Protein AF-A0A2K1Q437-F1 (afdb_monomer_lite)

Organism: NCBI:txid1645665

Sequence (210 aa):
MSDRDALDATLADWRARWPEWQIAELFVAVESRVTAMAWFDLLAQLAHAAWGGSDPTPGLAKLGWWQEELRGWAKGLRRHPLGLALQKQAVDWSAFADTLSVLRERELATADEQVAVATLQPFLSAIRLVERQLFGESALDSDPTQLWRSLRVMGGLPVVAATLQRGGPRARRILDALAVARANAAREGDAITISRWRTLVLAWRAARGR

Secondary structure (DSSP, 8-state):
--HHHHHHHHHHHHHHH-TTHHHHGGGS-HHHHHHHHHHHHHHHHHHHHHH-SS-HHHHHHHHHHHHHHHHHHTTT---STTHHHHTTSS--HHHHHHGGGGGG-GGGGTS-HHHHHHHHHHHHHHHHHHHHHHH---SSPPPHHHHHHHHHHHTT---SS------S-HHHHHHHHHHHHHHHHHHTT--SSPPHHHHHHHHHHHHHT-

Foldseek 3Di:
DDLVVQLVVLLVVLCVLVVLLVQLLVLPDPLQSSVLSLLLSLLLLLLLLLANDPDNPSSVVSLVVQLVQLVCLQVVHHDHSSCVNPSPFPAPSNQLSVLSVLSNPNVLLVDDLVVNLVSSVSNLVSSQVVLCSSANADPFADDSSLSVLLSCLSSVHADPQDDQDFGGGLSSLLSSLLSNVLNVCVVVVHDSDDDNVVSNVSSVCSNVSD

Radius of gyration: 16.17 Å; chains: 1; bounding box: 45×41×36 Å

pLDDT: mean 91.18, std 8.29, range [59.59, 98.56]

Structure (mmCIF, N/CA/C/O backbone):
data_AF-A0A2K1Q437-F1
#
_entry.id   AF-A0A2K1Q437-F1
#
loop_
_atom_site.group_PDB
_atom_site.id
_atom_site.type_symbol
_atom_site.label_atom_id
_atom_site.label_alt_id
_atom_site.label_comp_id
_atom_site.label_asym_id
_atom_site.label_entity_id
_atom_site.label_seq_id
_atom_site.pdbx_PDB_ins_code
_atom_site.Cartn_x
_atom_site.Cartn_y
_atom_site.Cartn_z
_atom_site.occupancy
_atom_site.B_iso_or_equiv
_atom_site.auth_seq_id
_atom_site.auth_comp_id
_atom_site.auth_asym_id
_atom_site.auth_atom_id
_atom_site.pdbx_PDB_model_num
ATOM 1 N N . MET A 1 1 ? -26.857 5.160 -6.212 1.00 67.19 1 MET A N 1
ATOM 2 C CA . MET A 1 1 ? -25.699 4.269 -6.000 1.00 67.19 1 MET A CA 1
ATOM 3 C C . MET A 1 1 ? -25.439 4.239 -4.510 1.00 67.19 1 MET A C 1
ATOM 5 O O . MET A 1 1 ? -25.335 5.313 -3.927 1.00 67.19 1 MET A O 1
ATOM 9 N N . SER A 1 2 ? -25.487 3.067 -3.880 1.00 89.19 2 SER A N 1
ATOM 10 C CA . SER A 1 2 ? -25.264 2.961 -2.437 1.00 89.19 2 SER A CA 1
ATOM 11 C C . SER A 1 2 ? -23.781 3.155 -2.103 1.00 89.19 2 SER A C 1
ATOM 13 O O . SER A 1 2 ? -22.912 2.965 -2.954 1.00 89.19 2 SER A O 1
ATOM 15 N N . ASP A 1 3 ? -23.483 3.509 -0.853 1.00 87.06 3 ASP A N 1
ATOM 16 C CA . ASP A 1 3 ? -22.106 3.591 -0.346 1.00 87.06 3 ASP A CA 1
ATOM 17 C C . ASP A 1 3 ? -21.336 2.277 -0.569 1.00 87.06 3 ASP A C 1
ATOM 19 O O . ASP A 1 3 ? -20.158 2.278 -0.927 1.00 87.06 3 ASP A O 1
ATOM 23 N N . ARG A 1 4 ? -22.031 1.145 -0.417 1.00 89.50 4 ARG A N 1
ATOM 24 C CA . ARG A 1 4 ? -21.476 -0.188 -0.643 1.00 89.50 4 ARG A CA 1
ATOM 25 C C . ARG A 1 4 ? -21.114 -0.419 -2.110 1.00 89.50 4 ARG A C 1
ATOM 27 O O . ARG A 1 4 ? -20.012 -0.884 -2.372 1.00 89.50 4 ARG A O 1
ATOM 34 N N . ASP A 1 5 ? -21.975 -0.008 -3.042 1.00 91.75 5 ASP A N 1
ATOM 35 C CA . ASP A 1 5 ? -21.704 -0.132 -4.483 1.00 91.75 5 ASP A CA 1
ATOM 36 C C . ASP A 1 5 ? -20.453 0.665 -4.884 1.00 91.75 5 ASP A C 1
ATOM 38 O O . ASP A 1 5 ? -19.652 0.211 -5.699 1.00 91.75 5 ASP A O 1
ATOM 42 N N . ALA A 1 6 ? -20.250 1.842 -4.280 1.00 92.50 6 ALA A N 1
ATOM 43 C CA . ALA A 1 6 ? -19.073 2.668 -4.538 1.00 92.50 6 ALA A CA 1
ATOM 44 C C . ALA A 1 6 ? -17.774 2.017 -4.023 1.00 92.50 6 ALA A C 1
ATOM 46 O O . ALA A 1 6 ? -16.734 2.096 -4.687 1.00 92.50 6 ALA A O 1
ATOM 47 N N . LEU A 1 7 ? -17.817 1.356 -2.857 1.00 95.06 7 LEU A N 1
ATOM 48 C CA . LEU A 1 7 ? -16.680 0.573 -2.365 1.00 95.06 7 LEU A CA 1
ATOM 49 C C . LEU A 1 7 ? -16.413 -0.626 -3.276 1.00 95.06 7 LEU A C 1
ATOM 51 O O . LEU A 1 7 ? -15.270 -0.843 -3.667 1.00 95.06 7 LEU A O 1
ATOM 55 N N . ASP A 1 8 ? -17.451 -1.376 -3.639 1.00 94.69 8 ASP A N 1
ATOM 56 C CA . ASP A 1 8 ? -17.315 -2.569 -4.473 1.00 94.69 8 ASP A CA 1
ATOM 57 C C . ASP A 1 8 ? -16.737 -2.233 -5.856 1.00 94.69 8 ASP A C 1
ATOM 59 O O . ASP A 1 8 ? -15.847 -2.945 -6.324 1.00 94.69 8 ASP A O 1
ATOM 63 N N . ALA A 1 9 ? -17.147 -1.112 -6.461 1.00 93.56 9 ALA A N 1
ATOM 64 C CA . ALA A 1 9 ? -16.553 -0.595 -7.695 1.00 93.56 9 ALA A CA 1
ATOM 65 C C . ALA A 1 9 ? -15.060 -0.258 -7.523 1.00 93.56 9 ALA A C 1
ATOM 67 O O . ALA A 1 9 ? -14.227 -0.720 -8.299 1.00 93.56 9 ALA A O 1
ATOM 68 N N . THR A 1 10 ? -14.700 0.459 -6.451 1.00 93.44 10 THR A N 1
ATOM 69 C CA . THR A 1 10 ? -13.292 0.781 -6.139 1.00 93.44 10 THR A CA 1
ATOM 70 C C . THR A 1 10 ? -12.444 -0.490 -5.986 1.00 93.44 10 THR A C 1
ATOM 72 O O . THR A 1 10 ? -11.330 -0.592 -6.498 1.00 93.44 10 THR A O 1
ATOM 75 N N . LEU A 1 11 ? -12.979 -1.505 -5.303 1.00 95.62 11 LEU A N 1
ATOM 76 C CA . LEU A 1 11 ? -12.285 -2.773 -5.093 1.00 95.62 11 LEU A CA 1
ATOM 77 C C . LEU A 1 11 ? -12.253 -3.654 -6.351 1.00 95.62 11 LEU A C 1
ATOM 79 O O . LEU A 1 11 ? -11.353 -4.487 -6.486 1.00 95.62 11 LEU A O 1
ATOM 83 N N . ALA A 1 12 ? -13.196 -3.490 -7.280 1.00 94.88 12 ALA A N 1
ATOM 84 C CA . ALA A 1 12 ? -13.149 -4.141 -8.586 1.00 94.88 12 ALA A CA 1
ATOM 85 C C . ALA A 1 12 ? -11.945 -3.648 -9.405 1.00 94.88 12 ALA A C 1
ATOM 87 O O . ALA A 1 12 ? -11.218 -4.478 -9.953 1.00 94.88 12 ALA A O 1
ATOM 88 N N . ASP A 1 13 ? -11.653 -2.343 -9.385 1.00 92.25 13 ASP A N 1
ATOM 89 C CA . ASP A 1 13 ? -10.473 -1.774 -10.053 1.00 92.25 13 ASP A CA 1
ATOM 90 C C . ASP A 1 13 ? -9.160 -2.324 -9.481 1.00 92.25 13 ASP A C 1
ATOM 92 O O . ASP A 1 13 ? -8.195 -2.555 -10.218 1.00 92.25 13 ASP A O 1
ATOM 96 N N . TRP A 1 14 ? -9.102 -2.557 -8.164 1.00 93.31 14 TRP A N 1
ATOM 97 C CA . TRP A 1 14 ? -7.970 -3.247 -7.539 1.00 93.31 14 TRP A CA 1
ATOM 98 C C . TRP A 1 14 ? -7.830 -4.678 -8.067 1.00 93.31 14 TRP A C 1
ATOM 100 O O . TRP A 1 14 ? -6.752 -5.060 -8.523 1.00 93.31 14 TRP A O 1
ATOM 110 N N . ARG A 1 15 ? -8.916 -5.467 -8.068 1.00 94.12 15 ARG A N 1
ATOM 111 C CA . ARG A 1 15 ? -8.897 -6.856 -8.569 1.00 94.12 15 ARG A CA 1
ATOM 112 C C . ARG A 1 15 ? -8.537 -6.941 -10.051 1.00 94.12 15 ARG A C 1
ATOM 114 O O . ARG A 1 15 ? -7.921 -7.922 -10.451 1.00 94.12 15 ARG A O 1
ATOM 121 N N . ALA A 1 16 ? -8.905 -5.944 -10.852 1.00 93.81 16 ALA A N 1
ATOM 122 C CA . ALA A 1 16 ? -8.539 -5.878 -12.264 1.00 93.81 16 ALA A CA 1
ATOM 123 C C . ALA A 1 16 ? -7.033 -5.625 -12.457 1.00 93.81 16 ALA A C 1
ATOM 125 O O . ALA A 1 16 ? -6.408 -6.257 -13.304 1.00 93.81 16 ALA A O 1
ATOM 126 N N . ARG A 1 17 ? -6.426 -4.752 -11.638 1.00 92.44 17 ARG A N 1
ATOM 127 C CA . ARG A 1 17 ? -4.970 -4.495 -11.646 1.00 92.44 17 ARG A CA 1
ATOM 128 C C . ARG A 1 17 ? -4.154 -5.617 -11.002 1.00 92.44 17 ARG A C 1
ATOM 130 O O . ARG A 1 17 ? -2.996 -5.822 -11.370 1.00 92.44 17 ARG A O 1
ATOM 137 N N . TRP A 1 18 ? -4.738 -6.337 -10.049 1.00 94.12 18 TRP A N 1
ATOM 138 C CA . TRP A 1 18 ? -4.137 -7.449 -9.309 1.00 94.12 18 TRP A CA 1
ATOM 139 C C . TRP A 1 18 ? -5.008 -8.713 -9.392 1.00 94.12 18 TRP A C 1
ATOM 141 O O . TRP A 1 18 ? -5.537 -9.157 -8.370 1.00 94.12 18 TRP A O 1
ATOM 151 N N . PRO A 1 19 ? -5.172 -9.328 -10.583 1.00 94.62 19 PRO A N 1
ATOM 152 C CA . PRO A 1 19 ? -5.997 -10.527 -10.759 1.00 94.62 19 PRO A CA 1
ATOM 153 C C . PRO A 1 19 ? -5.540 -11.705 -9.890 1.00 94.62 19 PRO A C 1
ATOM 155 O O . PRO A 1 19 ? -6.358 -12.509 -9.447 1.00 94.62 19 PRO A O 1
ATOM 158 N N . GLU A 1 20 ? -4.249 -11.785 -9.570 1.00 95.88 20 GLU A N 1
ATOM 159 C CA . GLU A 1 20 ? -3.678 -12.766 -8.649 1.00 95.88 20 GLU A CA 1
ATOM 160 C C . GLU A 1 20 ? -4.294 -12.677 -7.248 1.00 95.88 20 GLU A C 1
ATOM 162 O O . GLU A 1 20 ? -4.398 -13.688 -6.546 1.00 95.88 20 GLU A O 1
ATOM 167 N N . TRP A 1 21 ? -4.740 -11.485 -6.842 1.00 96.00 21 TRP A N 1
ATOM 168 C CA . TRP A 1 21 ? -5.329 -11.264 -5.528 1.00 96.00 21 TRP A CA 1
ATOM 169 C C . TRP A 1 21 ? -6.610 -12.076 -5.314 1.00 96.00 21 TRP A C 1
ATOM 171 O O . TRP A 1 21 ? -6.864 -12.501 -4.194 1.00 96.00 21 TRP A O 1
ATOM 181 N N . GLN A 1 22 ? -7.355 -12.397 -6.380 1.00 94.06 22 GLN A N 1
ATOM 182 C CA . GLN A 1 22 ? -8.559 -13.242 -6.310 1.00 94.06 22 GLN A CA 1
ATOM 183 C C . GLN A 1 22 ? -8.269 -14.652 -5.766 1.00 94.06 22 GLN A C 1
ATOM 185 O O . GLN A 1 22 ? -9.139 -15.309 -5.204 1.00 94.06 22 GLN A O 1
ATOM 190 N N . ILE A 1 23 ? -7.037 -15.141 -5.941 1.00 96.69 23 ILE A N 1
ATOM 191 C CA . ILE A 1 23 ? -6.575 -16.414 -5.369 1.00 96.69 23 ILE A CA 1
ATOM 192 C C . ILE A 1 23 ? -5.866 -16.153 -4.043 1.00 96.69 23 ILE A C 1
ATOM 194 O O . ILE A 1 23 ? -6.047 -16.889 -3.075 1.00 96.69 23 ILE A O 1
ATOM 198 N N . ALA A 1 24 ? -5.040 -15.110 -3.992 1.00 97.00 24 ALA A N 1
ATOM 199 C CA . ALA A 1 24 ? -4.191 -14.832 -2.846 1.00 97.00 24 ALA A CA 1
ATOM 200 C C . ALA A 1 24 ? -4.988 -14.441 -1.588 1.00 97.00 24 ALA A C 1
ATOM 202 O O . ALA A 1 24 ? -4.604 -14.814 -0.477 1.00 97.00 24 ALA A O 1
ATOM 203 N N . GLU A 1 25 ? -6.133 -13.771 -1.750 1.00 96.12 25 GLU A N 1
ATOM 204 C CA . GLU A 1 25 ? -7.012 -13.383 -0.642 1.00 96.12 25 GLU A CA 1
ATOM 205 C C . GLU A 1 25 ? -7.580 -14.582 0.126 1.00 96.12 25 GLU A C 1
ATOM 207 O O . GLU A 1 25 ? -7.915 -14.448 1.303 1.00 96.12 25 GLU A O 1
ATOM 212 N N . LEU A 1 26 ? -7.619 -15.776 -0.483 1.00 96.88 26 LEU A N 1
ATOM 213 C CA . LEU A 1 26 ? -8.035 -17.010 0.190 1.00 96.88 26 LEU A CA 1
ATOM 214 C C . LEU A 1 26 ? -7.154 -17.336 1.403 1.00 96.88 26 LEU A C 1
ATOM 216 O O . LEU A 1 26 ? -7.618 -17.982 2.341 1.00 96.88 26 LEU A O 1
ATOM 220 N N . PHE A 1 27 ? -5.912 -16.848 1.409 1.00 96.56 27 PHE A N 1
ATOM 221 C CA . PHE A 1 27 ? -4.973 -17.010 2.515 1.00 96.56 27 PHE A CA 1
ATOM 222 C C . PHE A 1 27 ? -5.013 -15.856 3.525 1.00 96.56 27 PHE A C 1
ATOM 224 O O . PHE A 1 27 ? -4.325 -15.914 4.542 1.00 96.56 27 PHE A O 1
ATOM 231 N N . VAL A 1 28 ? -5.812 -14.817 3.286 1.00 95.31 28 VAL A N 1
ATOM 232 C CA . VAL A 1 28 ? -6.097 -13.750 4.254 1.00 95.31 28 VAL A CA 1
ATOM 233 C C . VAL A 1 28 ? -7.350 -14.130 5.050 1.00 95.31 28 VAL A C 1
ATOM 235 O O . VAL A 1 28 ? -8.293 -14.705 4.495 1.00 95.31 28 VAL A O 1
ATOM 238 N N . ALA A 1 29 ? -7.350 -13.826 6.354 1.00 94.25 29 ALA A N 1
ATOM 239 C CA . ALA A 1 29 ? -8.509 -14.030 7.224 1.00 94.25 29 ALA A CA 1
ATOM 240 C C . ALA A 1 29 ? -9.736 -13.319 6.636 1.00 94.25 29 ALA A C 1
ATOM 242 O O . ALA A 1 29 ? -9.603 -12.203 6.132 1.00 94.25 29 ALA A O 1
ATOM 243 N N . VAL A 1 30 ? -10.902 -13.972 6.650 1.00 95.25 30 VAL A N 1
ATOM 244 C CA . VAL A 1 30 ? -12.095 -13.532 5.899 1.00 95.25 30 VAL A CA 1
ATOM 245 C C . VAL A 1 30 ? -12.488 -12.106 6.288 1.00 95.25 30 VAL A C 1
ATOM 247 O O . VAL A 1 30 ? -12.682 -11.254 5.423 1.00 95.25 30 VAL A O 1
ATOM 250 N N . GLU A 1 31 ? -12.496 -11.843 7.587 1.00 94.31 31 GLU A N 1
ATOM 251 C CA . GLU A 1 31 ? -12.759 -10.564 8.240 1.00 94.31 31 GLU A CA 1
ATOM 252 C C . GLU A 1 31 ? -11.776 -9.449 7.845 1.00 94.31 31 GLU A C 1
ATOM 254 O O . GLU A 1 31 ? -12.134 -8.275 7.873 1.00 94.31 31 GLU A O 1
ATOM 259 N N . SER A 1 32 ? -10.560 -9.792 7.413 1.00 95.56 32 SER A N 1
ATOM 260 C CA . SER A 1 32 ? -9.533 -8.824 7.014 1.00 95.56 32 SER A CA 1
ATOM 261 C C . SER A 1 32 ? -9.443 -8.606 5.505 1.00 95.56 32 SER A C 1
ATOM 263 O O . SER A 1 32 ? -8.722 -7.705 5.084 1.00 95.56 32 SER A O 1
ATOM 265 N N . ARG A 1 33 ? -10.126 -9.400 4.665 1.00 96.06 33 ARG A N 1
ATOM 266 C CA . ARG A 1 33 ? -9.953 -9.350 3.195 1.00 96.06 33 ARG A CA 1
ATOM 267 C C . ARG A 1 33 ? -10.292 -7.986 2.607 1.00 96.06 33 ARG A C 1
ATOM 269 O O . ARG A 1 33 ? -9.488 -7.426 1.867 1.00 96.06 33 ARG A O 1
ATOM 276 N N . VAL A 1 34 ? -11.451 -7.440 2.977 1.00 96.81 34 VAL A N 1
ATOM 277 C CA . VAL A 1 34 ? -11.914 -6.130 2.491 1.00 96.81 34 VAL A CA 1
ATOM 278 C C . VAL A 1 34 ? -10.973 -5.020 2.961 1.00 96.81 34 VAL A C 1
ATOM 280 O O . VAL A 1 34 ? -10.539 -4.207 2.150 1.00 96.81 34 VAL A O 1
ATOM 283 N N . THR A 1 35 ? -10.588 -5.028 4.241 1.00 97.69 35 THR A N 1
ATOM 284 C CA . THR A 1 35 ? -9.633 -4.065 4.812 1.00 97.69 35 THR A CA 1
ATOM 285 C C . THR A 1 35 ? -8.266 -4.151 4.134 1.00 97.69 35 THR A C 1
ATOM 287 O O . THR A 1 35 ? -7.694 -3.122 3.792 1.00 97.69 35 THR A O 1
ATOM 290 N N . ALA A 1 36 ? -7.759 -5.361 3.878 1.00 97.31 36 ALA A N 1
ATOM 291 C CA . ALA A 1 36 ? -6.488 -5.577 3.193 1.00 97.31 36 ALA A CA 1
ATOM 292 C C . ALA A 1 36 ? -6.512 -5.030 1.766 1.00 97.31 36 ALA A C 1
ATOM 294 O O . ALA A 1 36 ? -5.620 -4.279 1.386 1.00 97.31 36 ALA A O 1
ATOM 295 N N . MET A 1 37 ? -7.554 -5.344 0.996 1.00 97.50 37 MET A N 1
ATOM 296 C CA . MET A 1 37 ? -7.705 -4.799 -0.351 1.00 97.50 37 MET A CA 1
ATOM 297 C C . MET A 1 37 ? -7.806 -3.275 -0.349 1.00 97.50 37 MET A C 1
ATOM 299 O O . MET A 1 37 ? -7.128 -2.624 -1.135 1.00 97.50 37 MET A O 1
ATOM 303 N N . ALA A 1 38 ? -8.628 -2.707 0.535 1.00 98.25 38 ALA A N 1
ATOM 304 C CA . ALA A 1 38 ? -8.798 -1.265 0.624 1.00 98.25 38 ALA A CA 1
ATOM 305 C C . ALA A 1 38 ? -7.485 -0.562 0.997 1.00 98.25 38 ALA A C 1
ATOM 307 O O . ALA A 1 38 ? -7.149 0.476 0.430 1.00 98.25 38 ALA A O 1
ATOM 308 N N . TRP A 1 39 ? -6.725 -1.149 1.922 1.00 98.31 39 TRP A N 1
ATOM 309 C CA . TRP A 1 39 ? -5.415 -0.656 2.325 1.00 98.31 39 TRP A CA 1
ATOM 310 C C . TRP A 1 39 ? -4.402 -0.705 1.178 1.00 98.31 39 TRP A C 1
ATOM 312 O O . TRP A 1 39 ? -3.735 0.289 0.901 1.00 98.31 39 TRP A O 1
ATOM 322 N N . PHE A 1 40 ? -4.303 -1.830 0.469 1.00 97.94 40 PHE A N 1
ATOM 323 C CA . PHE A 1 40 ? -3.378 -1.946 -0.658 1.00 97.94 40 PHE A CA 1
ATOM 324 C C . PHE A 1 40 ? -3.779 -1.069 -1.841 1.00 97.94 40 PHE A C 1
ATOM 326 O O . PHE A 1 40 ? -2.902 -0.512 -2.500 1.00 97.94 40 PHE A O 1
ATOM 333 N N . ASP A 1 41 ? -5.078 -0.864 -2.062 1.00 97.88 41 ASP A N 1
ATOM 334 C CA . ASP A 1 41 ? -5.543 0.094 -3.056 1.00 97.88 41 ASP A CA 1
ATOM 335 C C . ASP A 1 41 ? -5.157 1.531 -2.687 1.00 97.88 41 ASP A C 1
ATOM 337 O O . ASP A 1 41 ? -4.616 2.242 -3.531 1.00 97.88 41 ASP A O 1
ATOM 341 N N . LEU A 1 42 ? -5.324 1.936 -1.421 1.00 98.31 42 LEU A N 1
ATOM 342 C CA . LEU A 1 42 ? -4.836 3.231 -0.936 1.00 98.31 42 LEU A CA 1
ATOM 343 C C . LEU A 1 42 ? -3.334 3.395 -1.222 1.00 98.31 42 LEU A C 1
ATOM 345 O O . LEU A 1 42 ? -2.930 4.391 -1.819 1.00 98.31 42 LEU A O 1
ATOM 349 N N . LEU A 1 43 ? -2.509 2.407 -0.861 1.00 97.75 43 LEU A N 1
ATOM 350 C CA . LEU A 1 43 ? -1.065 2.456 -1.116 1.00 97.75 43 LEU A CA 1
ATOM 351 C C . LEU A 1 43 ? -0.727 2.540 -2.609 1.00 97.75 43 LEU A C 1
ATOM 353 O O . LEU A 1 43 ? 0.157 3.305 -2.992 1.00 97.75 43 LEU A O 1
ATOM 357 N N . ALA A 1 44 ? -1.435 1.794 -3.459 1.00 96.12 44 ALA A N 1
ATOM 358 C CA . ALA A 1 44 ? -1.257 1.857 -4.905 1.00 96.12 44 ALA A CA 1
ATOM 359 C C . ALA A 1 44 ? -1.634 3.233 -5.467 1.00 96.12 44 ALA A C 1
ATOM 361 O O . ALA A 1 44 ? -0.922 3.768 -6.315 1.00 96.12 44 ALA A O 1
ATOM 362 N N . GLN A 1 45 ? -2.720 3.833 -4.975 1.00 96.62 45 GLN A N 1
ATOM 363 C CA . GLN A 1 45 ? -3.135 5.173 -5.379 1.00 96.62 45 GLN A CA 1
ATOM 364 C C . GLN A 1 45 ? -2.137 6.250 -4.941 1.00 96.62 45 GLN A C 1
ATOM 366 O O . GLN A 1 45 ? -1.876 7.168 -5.719 1.00 96.62 45 GLN A O 1
ATOM 371 N N . LEU A 1 46 ? -1.558 6.133 -3.741 1.00 97.00 46 LEU A N 1
ATOM 372 C CA . LEU A 1 46 ? -0.500 7.030 -3.265 1.00 97.00 46 LEU A CA 1
ATOM 373 C C . LEU A 1 46 ? 0.778 6.883 -4.101 1.00 97.00 46 LEU A C 1
ATOM 375 O O . LEU A 1 46 ? 1.315 7.885 -4.565 1.00 97.00 46 LEU A O 1
ATOM 379 N N . ALA A 1 47 ? 1.227 5.651 -4.356 1.00 94.62 47 ALA A N 1
ATOM 380 C CA . ALA A 1 47 ? 2.402 5.380 -5.186 1.00 94.62 47 ALA A CA 1
ATOM 381 C C . ALA A 1 47 ? 2.223 5.894 -6.624 1.00 94.62 47 ALA A C 1
ATOM 383 O O . ALA A 1 47 ? 3.120 6.521 -7.186 1.00 94.62 47 ALA A O 1
ATOM 384 N N . HIS A 1 48 ? 1.042 5.681 -7.210 1.00 93.19 48 HIS A N 1
ATOM 385 C CA . HIS A 1 48 ? 0.721 6.195 -8.537 1.00 93.19 48 HIS A CA 1
ATOM 386 C C . HIS A 1 48 ? 0.663 7.729 -8.567 1.00 93.19 48 HIS A C 1
ATOM 388 O O . HIS A 1 48 ? 1.138 8.334 -9.521 1.00 93.19 48 HIS A O 1
ATOM 394 N N . ALA A 1 49 ? 0.125 8.376 -7.529 1.00 94.81 49 ALA A N 1
ATOM 395 C CA . ALA A 1 49 ? 0.123 9.836 -7.436 1.00 94.81 49 ALA A CA 1
ATOM 396 C C . ALA A 1 49 ? 1.539 10.416 -7.262 1.00 94.81 49 ALA A C 1
ATOM 398 O O . ALA A 1 49 ? 1.834 11.476 -7.806 1.00 94.81 49 ALA A O 1
ATOM 399 N N . ALA A 1 50 ? 2.419 9.719 -6.540 1.00 93.06 50 ALA A N 1
ATOM 400 C CA . ALA A 1 50 ? 3.799 10.145 -6.324 1.00 93.06 50 ALA A CA 1
ATOM 401 C C . ALA A 1 50 ? 4.654 10.036 -7.595 1.00 93.06 50 ALA A C 1
ATOM 403 O O . ALA A 1 50 ? 5.367 10.974 -7.955 1.00 93.06 50 ALA A O 1
ATOM 404 N N . TRP A 1 51 ? 4.571 8.902 -8.294 1.00 89.69 51 TRP A N 1
ATOM 405 C CA . TRP A 1 51 ? 5.564 8.534 -9.310 1.00 89.69 51 TRP A CA 1
ATOM 406 C C . TRP A 1 51 ? 4.984 8.197 -10.686 1.00 89.69 51 TRP A C 1
ATOM 408 O O . TRP A 1 51 ? 5.732 7.880 -11.608 1.00 89.69 51 TRP A O 1
ATOM 418 N N . GLY A 1 52 ? 3.663 8.240 -10.838 1.00 86.81 52 GLY A N 1
ATOM 419 C CA . GLY A 1 52 ? 3.003 8.071 -12.124 1.00 86.81 52 GLY A CA 1
ATOM 420 C C . GLY A 1 52 ? 3.087 9.332 -12.987 1.00 86.81 52 GLY A C 1
ATOM 421 O O . GLY A 1 52 ? 3.182 10.454 -12.484 1.00 86.81 52 GLY A O 1
ATOM 422 N N . GLY A 1 53 ? 2.997 9.127 -14.304 1.00 85.31 53 GLY A N 1
ATOM 423 C CA . GLY A 1 53 ? 2.911 10.197 -15.298 1.00 85.31 53 GLY A CA 1
ATOM 424 C C . GLY A 1 53 ? 4.200 11.007 -15.483 1.00 85.31 53 GLY A C 1
ATOM 425 O O . GLY A 1 53 ? 5.062 11.091 -14.607 1.00 85.31 53 GLY A O 1
ATOM 426 N N . SER A 1 54 ? 4.330 11.636 -16.650 1.00 84.06 54 SER A N 1
ATOM 427 C CA . SER A 1 54 ? 5.446 12.541 -16.950 1.00 84.06 54 SER A CA 1
ATOM 428 C C . SER A 1 54 ? 5.312 13.888 -16.229 1.00 84.06 54 SER A C 1
ATOM 430 O O . SER A 1 54 ? 6.304 14.393 -15.709 1.00 84.06 54 SER A O 1
ATOM 432 N N . ASP A 1 55 ? 4.095 14.436 -16.141 1.00 88.31 55 ASP A N 1
ATOM 433 C CA . ASP A 1 55 ? 3.802 15.696 -15.444 1.00 88.31 55 ASP A CA 1
ATOM 434 C C . ASP A 1 55 ? 3.550 15.479 -13.931 1.00 88.31 55 ASP A C 1
ATOM 436 O O . ASP A 1 55 ? 2.634 14.730 -13.570 1.00 88.31 55 ASP A O 1
ATOM 440 N N . PRO A 1 56 ? 4.316 16.136 -13.032 1.00 87.75 56 PRO A N 1
ATOM 441 C CA . PRO A 1 56 ? 4.070 16.143 -11.587 1.00 87.75 56 PRO A CA 1
ATOM 442 C C . PRO A 1 56 ? 2.703 16.625 -11.134 1.00 87.75 56 PRO A C 1
ATOM 444 O O . PRO A 1 56 ? 2.195 16.169 -10.108 1.00 87.75 56 PRO A O 1
ATOM 447 N N . THR A 1 57 ? 2.154 17.609 -11.831 1.00 92.50 57 THR A N 1
ATOM 448 C CA . THR A 1 57 ? 1.134 18.502 -11.282 1.00 92.50 57 THR A CA 1
ATOM 449 C C . THR A 1 57 ? -0.129 17.759 -10.837 1.00 92.50 57 THR A C 1
ATOM 451 O O . THR A 1 57 ? -0.549 17.942 -9.687 1.00 92.50 57 THR A O 1
ATOM 454 N N . PRO A 1 58 ? -0.710 16.852 -11.652 1.00 93.81 58 PRO A N 1
ATOM 455 C CA . PRO A 1 58 ? -1.898 16.103 -11.246 1.00 93.81 58 PRO A CA 1
ATOM 456 C C . PRO A 1 58 ? -1.630 15.169 -10.060 1.00 93.81 58 PRO A C 1
ATOM 458 O O . PRO A 1 58 ? -2.475 15.019 -9.176 1.00 93.81 58 PRO A O 1
ATOM 461 N N . GLY A 1 59 ? -0.441 14.559 -10.020 1.00 94.12 59 GLY A N 1
ATOM 462 C CA . GLY A 1 59 ? -0.017 13.659 -8.950 1.00 94.12 59 GLY A CA 1
ATOM 463 C C . GLY A 1 59 ? 0.133 14.376 -7.609 1.00 94.12 59 GLY A C 1
ATOM 464 O O . GLY A 1 59 ? -0.436 13.946 -6.605 1.00 94.12 59 GLY A O 1
ATOM 465 N N . LEU A 1 60 ? 0.805 15.530 -7.602 1.00 94.62 60 LEU A N 1
ATOM 466 C CA . LEU A 1 60 ? 0.978 16.362 -6.407 1.00 94.62 60 LEU A CA 1
ATOM 467 C C . LEU A 1 60 ? -0.358 16.894 -5.874 1.00 94.62 60 LEU A C 1
ATOM 469 O O . LEU A 1 60 ? -0.589 16.864 -4.663 1.00 94.62 60 LEU A O 1
ATOM 473 N N . ALA A 1 61 ? -1.259 17.322 -6.764 1.00 96.31 61 ALA A N 1
ATOM 474 C CA . ALA A 1 61 ? -2.613 17.716 -6.381 1.00 96.31 61 ALA A CA 1
ATOM 475 C C . ALA A 1 61 ? -3.376 16.544 -5.738 1.00 96.31 61 ALA A C 1
ATOM 477 O O . ALA A 1 61 ? -3.998 16.708 -4.687 1.00 96.31 61 ALA A O 1
ATOM 478 N N . LYS A 1 62 ? -3.269 15.338 -6.314 1.00 96.75 62 LYS A N 1
ATOM 479 C CA . LYS A 1 62 ? -3.896 14.126 -5.771 1.00 96.75 62 LYS A CA 1
ATOM 480 C C . LYS A 1 62 ? -3.306 13.708 -4.419 1.00 96.75 62 LYS A C 1
ATOM 482 O O . LYS A 1 62 ? -4.064 13.293 -3.545 1.00 96.75 62 LYS A O 1
ATOM 487 N N . LEU A 1 63 ? -1.995 13.849 -4.208 1.00 96.88 63 LEU A N 1
ATOM 488 C CA . LEU A 1 63 ? -1.365 13.626 -2.898 1.00 96.88 63 LEU A CA 1
ATOM 489 C C . LEU A 1 63 ? -1.860 14.632 -1.850 1.00 96.88 63 LEU A C 1
ATOM 491 O O . LEU A 1 63 ? -2.145 14.238 -0.720 1.00 96.88 63 LEU A O 1
ATOM 495 N N . GLY A 1 64 ? -2.005 15.910 -2.218 1.00 97.69 64 GLY A N 1
ATOM 496 C CA . GLY A 1 64 ? -2.606 16.928 -1.351 1.00 97.69 64 GLY A CA 1
ATOM 497 C C . GLY A 1 64 ? -4.042 16.576 -0.958 1.00 97.69 64 GLY A C 1
ATOM 498 O O . GLY A 1 64 ? -4.379 16.576 0.225 1.00 97.69 64 GLY A O 1
ATOM 499 N N . TRP A 1 65 ? -4.855 16.167 -1.934 1.00 98.19 65 TRP A N 1
ATOM 500 C CA . TRP A 1 65 ? -6.222 15.708 -1.690 1.00 98.19 65 TRP A CA 1
ATOM 501 C C . TRP A 1 65 ? -6.278 14.485 -0.759 1.00 98.19 65 TRP A C 1
ATOM 503 O O . TRP A 1 65 ? -7.077 14.460 0.177 1.00 98.19 65 TRP A O 1
ATOM 513 N N . TRP A 1 66 ? -5.401 13.493 -0.956 1.00 98.38 66 TRP A N 1
ATOM 514 C CA . TRP A 1 66 ? -5.306 12.327 -0.068 1.00 98.38 66 TRP A CA 1
ATOM 515 C C . TRP A 1 66 ? -4.906 12.710 1.354 1.00 98.38 66 TRP A C 1
ATOM 517 O O . TRP A 1 66 ? -5.461 12.180 2.313 1.00 98.38 66 TRP A O 1
ATOM 527 N N . GLN A 1 67 ? -3.977 13.652 1.504 1.00 98.25 67 GLN A N 1
ATOM 528 C CA . GLN A 1 67 ? -3.568 14.151 2.810 1.00 98.25 67 GLN A CA 1
ATOM 529 C C . GLN A 1 67 ? -4.742 14.797 3.564 1.00 98.25 67 GLN A C 1
ATOM 531 O O . GLN A 1 67 ? -4.925 14.554 4.757 1.00 98.25 67 GLN A O 1
ATOM 536 N N . GLU A 1 68 ? -5.571 15.586 2.878 1.00 98.38 68 GLU A N 1
ATOM 537 C CA . GLU A 1 68 ? -6.802 16.135 3.454 1.00 98.38 68 GLU A CA 1
ATOM 538 C C . GLU A 1 68 ? -7.827 15.050 3.788 1.00 98.38 68 GLU A C 1
ATOM 540 O O . GLU A 1 68 ? -8.450 15.104 4.847 1.00 98.38 68 GLU A O 1
ATOM 545 N N . GLU A 1 69 ? -8.005 14.067 2.905 1.00 98.56 69 GLU A N 1
ATOM 546 C CA . GLU A 1 69 ? -8.947 12.966 3.101 1.00 98.56 69 GLU A CA 1
ATOM 547 C C . GLU A 1 69 ? -8.595 12.128 4.338 1.00 98.56 69 GLU A C 1
ATOM 549 O O . GLU A 1 69 ? -9.466 11.878 5.170 1.00 98.56 69 GLU A O 1
ATOM 554 N N . LEU A 1 70 ? -7.319 11.776 4.521 1.00 98.56 70 LEU A N 1
ATOM 555 C CA . LEU A 1 70 ? -6.834 11.042 5.694 1.00 98.56 70 LEU A CA 1
ATOM 556 C C . LEU A 1 70 ? -6.999 11.854 6.991 1.00 98.56 70 LEU A C 1
ATOM 558 O O . LEU A 1 70 ? -7.459 11.326 8.005 1.00 98.56 70 LEU A O 1
ATOM 562 N N . ARG A 1 71 ? -6.726 13.166 6.964 1.00 98.38 71 ARG A N 1
ATOM 563 C CA . ARG A 1 71 ? -7.036 14.054 8.104 1.00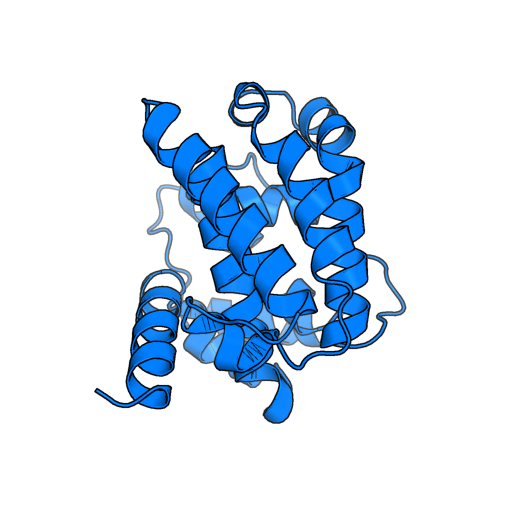 98.38 71 ARG A CA 1
ATOM 564 C C . ARG A 1 71 ? -8.540 14.161 8.364 1.00 98.38 71 ARG A C 1
ATOM 566 O O . ARG A 1 71 ? -8.957 14.317 9.510 1.00 98.38 71 ARG A O 1
ATOM 573 N N . GLY A 1 72 ? -9.356 14.081 7.316 1.00 98.19 72 GLY A N 1
ATOM 574 C CA . GLY A 1 72 ? -10.809 13.982 7.409 1.00 98.19 72 GLY A CA 1
ATOM 575 C C . GLY A 1 72 ? -11.249 12.700 8.113 1.00 98.19 72 GLY A C 1
ATOM 576 O O . GLY A 1 72 ? -12.105 12.763 8.997 1.00 98.19 72 GLY A O 1
ATOM 577 N N . TRP A 1 73 ? -10.616 11.564 7.803 1.00 98.31 73 TRP A N 1
ATOM 578 C CA . TRP A 1 73 ? -10.917 10.277 8.435 1.00 98.31 73 TRP A CA 1
ATOM 579 C C . TRP A 1 73 ? -10.703 10.308 9.946 1.00 98.31 73 TRP A C 1
ATOM 581 O O . TRP A 1 73 ? -11.575 9.846 10.680 1.00 98.31 73 TRP A O 1
ATOM 591 N N . ALA A 1 74 ? -9.628 10.949 10.418 1.00 96.56 74 ALA A N 1
ATOM 592 C CA . ALA A 1 74 ? -9.379 11.162 11.849 1.00 96.56 74 ALA A CA 1
ATOM 593 C C . ALA A 1 74 ? -10.499 11.956 12.559 1.00 96.56 74 ALA A C 1
ATOM 595 O O . ALA A 1 74 ? -10.651 11.868 13.774 1.00 96.56 74 ALA A O 1
ATOM 596 N N . LYS A 1 75 ? -11.301 12.721 11.807 1.00 96.62 75 LYS A N 1
ATOM 597 C CA . LYS A 1 75 ? -12.436 13.521 12.299 1.00 96.62 75 LYS A CA 1
ATOM 598 C C . LYS A 1 75 ? -13.796 12.871 12.018 1.00 96.62 75 LYS A C 1
ATOM 600 O O . LYS A 1 75 ? -14.825 13.521 12.176 1.00 96.62 75 LYS A O 1
ATOM 605 N N . GLY A 1 76 ? -13.821 11.624 11.545 1.00 95.38 76 GLY A N 1
ATOM 606 C CA . GLY A 1 76 ? -15.057 10.934 11.169 1.00 95.38 76 GLY A CA 1
ATOM 607 C C . GLY A 1 76 ? -15.670 11.399 9.841 1.00 95.38 76 GLY A C 1
ATOM 608 O O . GLY A 1 76 ? -16.742 10.923 9.466 1.00 95.38 76 GLY A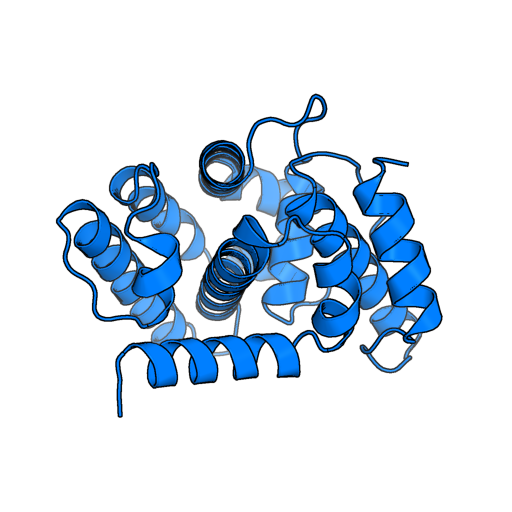 O 1
ATOM 609 N N . LEU A 1 77 ? -14.987 12.257 9.078 1.00 96.19 77 LEU A N 1
ATOM 610 C CA . LEU A 1 77 ? -15.387 12.631 7.721 1.00 96.19 77 LEU A CA 1
ATOM 611 C C . LEU A 1 77 ? -14.847 11.611 6.718 1.00 96.19 77 LEU A C 1
ATOM 613 O O . LEU A 1 77 ? -13.766 11.062 6.911 1.00 96.19 77 LEU A O 1
ATOM 617 N N . ARG A 1 78 ? -15.591 11.348 5.644 1.00 94.88 78 ARG A N 1
ATOM 618 C CA . ARG A 1 78 ? -15.172 10.458 4.557 1.00 94.88 78 ARG A CA 1
ATOM 619 C C . ARG A 1 78 ? -15.804 10.914 3.252 1.00 94.88 78 ARG A C 1
ATOM 621 O O . ARG A 1 78 ? -17.025 10.987 3.163 1.00 94.88 78 ARG A O 1
ATOM 628 N N . ARG A 1 79 ? -14.980 11.151 2.236 1.00 96.06 79 ARG A N 1
ATOM 629 C CA . ARG A 1 79 ? -15.410 11.424 0.857 1.00 96.06 79 ARG A CA 1
ATOM 630 C C . ARG A 1 79 ? -15.040 10.275 -0.075 1.00 96.06 79 ARG A C 1
ATOM 632 O O . ARG A 1 79 ? -15.783 9.985 -1.005 1.00 96.06 79 ARG A O 1
ATOM 639 N N . HIS A 1 80 ? -13.930 9.583 0.189 1.00 97.19 80 HIS A N 1
ATOM 640 C CA . HIS A 1 80 ? -13.503 8.442 -0.615 1.00 97.19 80 HIS A CA 1
ATOM 641 C C . HIS A 1 80 ? -14.232 7.141 -0.216 1.00 97.19 80 HIS A C 1
ATOM 643 O O . HIS A 1 80 ? -14.385 6.862 0.982 1.00 97.19 80 HIS A O 1
ATOM 649 N N . PRO A 1 81 ? -14.617 6.273 -1.172 1.00 97.44 81 PRO A N 1
ATOM 650 C CA . PRO A 1 81 ? -15.204 4.959 -0.885 1.00 97.44 81 PRO A CA 1
ATOM 651 C C . PRO A 1 81 ? -14.363 4.077 0.047 1.00 97.44 81 PRO A C 1
ATOM 653 O O . PRO A 1 81 ? -14.915 3.454 0.950 1.00 97.44 81 PRO A O 1
ATOM 656 N N . LEU A 1 82 ? -13.029 4.095 -0.089 1.00 98.00 82 LEU A N 1
ATOM 657 C CA . LEU A 1 82 ? -12.116 3.307 0.766 1.00 98.00 82 LEU A CA 1
ATOM 658 C C . LEU A 1 82 ? -12.297 3.551 2.269 1.00 98.00 82 LEU A C 1
ATOM 660 O O . LEU A 1 82 ? -12.073 2.638 3.065 1.00 98.00 82 LEU A O 1
ATOM 664 N N . GLY A 1 83 ? -12.748 4.740 2.680 1.00 97.50 83 GLY A N 1
ATOM 665 C CA . GLY A 1 83 ? -12.987 4.999 4.096 1.00 97.50 83 GLY A CA 1
ATOM 666 C C . GLY A 1 83 ? -14.093 4.114 4.697 1.00 97.50 83 GLY A C 1
ATOM 667 O O . GLY A 1 83 ? -14.120 3.958 5.909 1.00 97.50 83 GLY A O 1
ATOM 668 N N . LEU A 1 84 ? -14.965 3.481 3.896 1.00 97.19 84 LEU A N 1
ATOM 669 C CA . LEU A 1 84 ? -15.951 2.513 4.407 1.00 97.19 84 LEU A CA 1
ATOM 670 C C . LEU A 1 84 ? -15.280 1.307 5.062 1.00 97.19 84 LEU A C 1
ATOM 672 O O . LEU A 1 84 ? -15.808 0.770 6.032 1.00 97.19 84 LEU A O 1
ATOM 676 N N . ALA A 1 85 ? -14.120 0.904 4.542 1.00 97.31 85 ALA A N 1
ATOM 677 C CA . ALA A 1 85 ? -13.326 -0.190 5.083 1.00 97.31 85 ALA A CA 1
ATOM 678 C C . ALA A 1 85 ? -12.264 0.296 6.085 1.00 97.31 85 ALA A C 1
ATOM 680 O O . ALA A 1 85 ? -11.963 -0.409 7.049 1.00 97.31 85 ALA A O 1
ATOM 681 N N . LEU A 1 86 ? -11.695 1.489 5.862 1.00 98.31 86 LEU A N 1
ATOM 682 C CA . LEU A 1 86 ? -10.501 1.952 6.576 1.00 98.31 86 LEU A CA 1
ATOM 683 C C . LEU A 1 86 ? -10.780 2.961 7.695 1.00 98.31 86 LEU A C 1
ATOM 685 O O . LEU A 1 86 ? -10.192 2.844 8.760 1.00 98.31 86 LEU A O 1
ATOM 689 N N . GLN A 1 87 ? -11.686 3.923 7.515 1.00 97.94 87 GLN A N 1
ATOM 690 C CA . GLN A 1 87 ? -11.811 5.078 8.418 1.00 97.94 87 GLN A CA 1
ATOM 691 C C . GLN A 1 87 ? -12.003 4.674 9.889 1.00 97.94 87 GLN A C 1
ATOM 693 O O . GLN A 1 87 ? -11.380 5.248 10.775 1.00 97.94 87 GLN A O 1
ATOM 698 N N . LYS A 1 88 ? -12.852 3.670 10.141 1.00 96.81 88 LYS A N 1
ATOM 699 C CA . LYS A 1 88 ? -13.207 3.211 11.494 1.00 96.81 88 LYS A CA 1
ATOM 700 C C . LYS A 1 88 ? -12.163 2.300 12.145 1.00 96.81 88 LYS A C 1
ATOM 702 O O . LYS A 1 88 ? -12.366 1.874 13.278 1.00 96.81 88 LYS A O 1
ATOM 707 N N . GLN A 1 89 ? -11.088 1.959 11.438 1.00 97.06 89 GLN A N 1
ATOM 708 C CA . GLN A 1 89 ? -10.004 1.167 12.008 1.00 97.06 89 GLN A CA 1
ATOM 709 C C . GLN A 1 89 ? -9.239 2.000 13.044 1.00 97.06 89 GLN A C 1
ATOM 711 O O . GLN A 1 89 ? -9.163 3.222 12.926 1.00 97.06 89 GLN A O 1
ATOM 716 N N . ALA A 1 90 ? -8.659 1.338 14.047 1.00 94.75 90 ALA A N 1
ATOM 717 C CA . ALA A 1 90 ? -7.901 1.973 15.128 1.00 94.75 90 ALA A CA 1
ATOM 718 C C . ALA A 1 90 ? -6.503 2.425 14.658 1.00 94.75 90 ALA A C 1
ATOM 720 O O . ALA A 1 90 ? -5.475 1.926 15.114 1.00 94.75 90 ALA A O 1
ATOM 721 N N . VAL A 1 91 ? -6.487 3.351 13.703 1.00 96.69 91 VAL A N 1
ATOM 722 C CA . VAL A 1 91 ? -5.300 3.901 13.053 1.00 96.69 91 VAL A CA 1
ATOM 723 C C . VAL A 1 91 ? -5.255 5.403 13.293 1.00 96.69 91 VAL A C 1
ATOM 725 O O . VAL A 1 91 ? -6.269 6.093 13.174 1.00 96.69 91 VAL A O 1
ATOM 728 N N . ASP A 1 92 ? -4.067 5.927 13.586 1.00 97.00 92 ASP A N 1
ATOM 729 C CA . ASP A 1 92 ? -3.853 7.373 13.622 1.00 97.00 92 ASP A CA 1
ATOM 730 C C . ASP A 1 92 ? -3.722 7.916 12.191 1.00 97.00 92 ASP A C 1
ATOM 732 O O . ASP A 1 92 ? -2.632 8.054 11.629 1.00 97.00 92 ASP A O 1
ATOM 736 N N . TRP A 1 93 ? -4.873 8.188 11.573 1.00 98.25 93 TRP A N 1
ATOM 737 C CA . TRP A 1 93 ? -4.934 8.687 10.200 1.00 98.25 93 TRP A CA 1
ATOM 738 C C . TRP A 1 93 ? -4.295 10.067 10.035 1.00 98.25 93 TRP A C 1
ATOM 740 O O . TRP A 1 93 ? -3.805 10.367 8.947 1.00 98.25 93 TRP A O 1
ATOM 750 N N . SER A 1 94 ? -4.257 10.890 11.090 1.00 97.88 94 SER A N 1
ATOM 751 C CA . SER A 1 94 ? -3.592 12.195 11.035 1.00 97.88 94 SER A CA 1
ATOM 752 C C . SER A 1 94 ? -2.079 12.021 10.975 1.00 97.88 94 SER A C 1
ATOM 754 O O . SER A 1 94 ? -1.444 12.580 10.083 1.00 97.88 94 SER A O 1
ATOM 756 N N . ALA A 1 95 ? -1.515 11.183 11.851 1.00 97.62 95 ALA A N 1
ATOM 757 C CA . ALA A 1 95 ? -0.089 10.875 11.824 1.00 97.62 95 ALA A CA 1
ATOM 758 C C . ALA A 1 95 ? 0.325 10.228 10.494 1.00 97.62 95 ALA A C 1
ATOM 760 O O . ALA A 1 95 ? 1.354 10.591 9.924 1.00 97.62 95 ALA A O 1
ATOM 761 N N . PHE A 1 96 ? -0.494 9.321 9.944 1.00 98.38 96 PHE A N 1
ATOM 762 C CA . PHE A 1 96 ? -0.229 8.761 8.618 1.00 98.38 96 PHE A CA 1
ATOM 763 C C . PHE A 1 96 ? -0.246 9.849 7.533 1.00 98.38 96 PHE A C 1
ATOM 765 O O . PHE A 1 96 ? 0.689 9.917 6.735 1.00 98.38 96 PHE A O 1
ATOM 772 N N . ALA A 1 97 ? -1.238 10.751 7.542 1.00 98.25 97 ALA A N 1
ATOM 773 C CA . ALA A 1 97 ? -1.347 11.864 6.593 1.00 98.25 97 ALA A CA 1
ATOM 774 C C . ALA A 1 97 ? -0.113 12.785 6.589 1.00 98.25 97 ALA A C 1
ATOM 776 O O . ALA A 1 97 ? 0.297 13.278 5.536 1.00 98.25 97 ALA A O 1
ATOM 777 N N . ASP A 1 98 ? 0.499 13.024 7.747 1.00 97.75 98 ASP A N 1
ATOM 778 C CA . ASP A 1 98 ? 1.671 13.898 7.861 1.00 97.75 98 ASP A CA 1
ATOM 779 C C . ASP A 1 98 ? 2.905 13.320 7.150 1.00 97.75 98 ASP A C 1
ATOM 781 O O . ASP A 1 98 ? 3.731 14.071 6.621 1.00 97.75 98 ASP A O 1
ATOM 785 N N . THR A 1 99 ? 2.977 11.991 7.018 1.00 97.12 99 THR A N 1
ATOM 786 C CA . THR A 1 99 ? 4.068 11.312 6.303 1.00 97.12 99 THR A CA 1
ATOM 787 C C . THR A 1 99 ? 3.945 11.344 4.781 1.00 97.12 99 THR A C 1
ATOM 789 O O . THR A 1 99 ? 4.904 11.009 4.097 1.00 97.12 99 THR A O 1
ATOM 792 N N . LEU A 1 100 ? 2.823 11.794 4.206 1.00 96.31 100 LEU A N 1
ATOM 793 C CA . LEU A 1 100 ? 2.670 11.879 2.741 1.00 96.31 100 LEU A CA 1
ATOM 794 C C . LEU A 1 100 ? 3.540 12.982 2.115 1.00 96.31 100 LEU A C 1
ATOM 796 O O . LEU A 1 100 ? 3.693 13.023 0.896 1.00 96.31 100 LEU A O 1
ATOM 800 N N . SER A 1 101 ? 4.102 13.887 2.919 1.00 93.56 101 SER A N 1
ATOM 801 C CA . SER A 1 101 ? 4.962 14.976 2.446 1.00 93.56 101 SER A CA 1
ATOM 802 C C . SER A 1 101 ? 6.194 14.468 1.691 1.00 93.56 101 SER A C 1
ATOM 804 O O . SER A 1 101 ? 6.487 14.998 0.621 1.00 93.56 101 SER A O 1
ATOM 806 N N . VAL A 1 102 ? 6.836 13.393 2.168 1.00 92.69 102 VAL A N 1
ATOM 807 C CA . VAL A 1 102 ? 8.031 12.812 1.521 1.00 92.69 102 VAL A CA 1
ATOM 808 C C . VAL A 1 102 ? 7.730 12.184 0.156 1.00 92.69 102 VAL A C 1
ATOM 810 O O . VAL A 1 102 ? 8.620 12.045 -0.672 1.00 92.69 102 VAL A O 1
ATOM 813 N N . LEU A 1 103 ? 6.465 11.849 -0.138 1.00 92.31 103 LEU A N 1
ATOM 814 C CA . LEU A 1 103 ? 6.064 11.326 -1.453 1.00 92.31 103 LEU A CA 1
ATOM 815 C C . LEU A 1 103 ? 6.050 12.395 -2.553 1.00 92.31 103 LEU A C 1
ATOM 817 O O . LEU A 1 103 ? 5.881 12.063 -3.724 1.00 92.31 103 LEU A O 1
ATOM 821 N N . ARG A 1 104 ? 6.198 13.674 -2.194 1.00 88.50 104 ARG A N 1
ATOM 822 C CA . ARG A 1 104 ? 6.283 14.773 -3.164 1.00 88.50 104 ARG A CA 1
ATOM 823 C C . ARG A 1 104 ? 7.658 14.861 -3.830 1.00 88.50 104 ARG A C 1
ATOM 825 O O . ARG A 1 104 ? 7.772 15.508 -4.867 1.00 88.50 104 ARG A O 1
ATOM 832 N N . GLU A 1 105 ? 8.668 14.204 -3.262 1.00 84.44 105 GLU A N 1
ATOM 833 C CA . GLU A 1 105 ? 10.024 14.122 -3.807 1.00 84.44 105 GLU A CA 1
ATOM 834 C C . GLU A 1 105 ? 10.051 13.140 -4.990 1.00 84.44 105 GLU A C 1
ATOM 836 O O . GLU A 1 105 ? 10.189 11.924 -4.840 1.00 84.44 105 GLU A O 1
ATOM 841 N N . ARG A 1 106 ? 9.846 13.658 -6.203 1.00 73.81 106 ARG A N 1
ATOM 842 C CA . ARG A 1 106 ? 9.708 12.834 -7.418 1.00 73.81 106 ARG A CA 1
ATOM 843 C C . ARG A 1 106 ? 11.014 12.221 -7.880 1.00 73.81 106 ARG A C 1
ATOM 845 O O . ARG A 1 106 ? 10.990 11.189 -8.548 1.00 73.81 106 ARG A O 1
ATOM 852 N N . GLU A 1 107 ? 12.135 12.815 -7.498 1.00 74.44 107 GLU A N 1
ATOM 853 C CA . GLU A 1 107 ? 13.480 12.316 -7.765 1.00 74.44 107 GLU A CA 1
ATOM 854 C C . GLU A 1 107 ? 13.656 10.885 -7.231 1.00 74.44 107 GLU A C 1
ATOM 856 O O . GLU A 1 107 ? 14.421 10.101 -7.794 1.00 74.44 107 GLU A O 1
ATOM 861 N N . LEU A 1 108 ? 12.862 10.492 -6.227 1.00 71.69 108 LEU A N 1
ATOM 862 C CA . LEU A 1 108 ? 12.803 9.132 -5.689 1.00 71.69 108 LEU A CA 1
ATOM 863 C C . LEU A 1 108 ? 12.352 8.075 -6.705 1.00 71.69 108 LEU A C 1
ATOM 865 O O . LEU A 1 108 ? 12.673 6.900 -6.538 1.00 71.69 108 LEU A O 1
ATOM 869 N N . ALA A 1 109 ? 11.634 8.461 -7.765 1.00 67.69 109 ALA A N 1
ATOM 870 C CA . ALA A 1 109 ? 11.244 7.536 -8.830 1.00 67.69 109 ALA A CA 1
ATOM 871 C C . ALA A 1 109 ? 12.456 7.020 -9.628 1.00 67.69 109 ALA A C 1
ATOM 873 O O . ALA A 1 109 ? 12.418 5.908 -10.163 1.00 67.69 109 ALA A O 1
ATOM 874 N N . THR A 1 110 ? 13.514 7.830 -9.703 1.00 74.88 110 THR A N 1
ATOM 875 C CA . THR A 1 110 ? 14.749 7.566 -10.457 1.00 74.88 110 THR A CA 1
ATOM 876 C C . THR A 1 110 ? 15.978 7.391 -9.567 1.00 74.88 110 THR A C 1
ATOM 878 O O . THR A 1 110 ? 17.057 7.108 -10.080 1.00 74.88 110 THR A O 1
ATOM 881 N N . ALA A 1 111 ? 15.836 7.577 -8.255 1.00 79.06 111 ALA A N 1
ATOM 882 C CA . ALA A 1 111 ? 16.919 7.435 -7.295 1.00 79.06 111 ALA A CA 1
ATOM 883 C C . ALA A 1 111 ? 17.388 5.978 -7.159 1.00 79.06 111 ALA A C 1
ATOM 885 O O . ALA A 1 111 ? 16.650 5.027 -7.440 1.00 79.06 111 ALA A O 1
ATOM 886 N N . ASP A 1 112 ? 18.620 5.822 -6.671 1.00 87.88 112 ASP A N 1
ATOM 887 C CA . ASP A 1 112 ? 19.110 4.539 -6.175 1.00 87.88 112 ASP A CA 1
ATOM 888 C C . ASP A 1 112 ? 18.202 4.013 -5.051 1.00 87.88 112 ASP A C 1
ATOM 890 O O . ASP A 1 112 ? 17.640 4.787 -4.273 1.00 87.88 112 ASP A O 1
ATOM 894 N N . GLU A 1 113 ? 18.063 2.691 -4.959 1.00 90.00 113 GLU A N 1
ATOM 895 C CA . GLU A 1 113 ? 17.187 2.039 -3.985 1.00 90.00 113 GLU A CA 1
ATOM 896 C C . GLU A 1 113 ? 17.527 2.423 -2.540 1.00 90.00 113 GLU A C 1
ATOM 898 O O . GLU A 1 113 ? 16.620 2.711 -1.760 1.00 90.00 113 GLU A O 1
ATOM 903 N N . GLN A 1 114 ? 18.810 2.477 -2.176 1.00 90.69 114 GLN A N 1
ATOM 904 C CA . GLN A 1 114 ? 19.212 2.799 -0.805 1.00 90.69 114 GLN A CA 1
ATOM 905 C C . GLN A 1 114 ? 18.860 4.243 -0.453 1.00 90.69 114 GLN A C 1
ATOM 907 O O . GLN A 1 114 ? 18.337 4.508 0.630 1.00 90.69 114 GLN A O 1
ATOM 912 N N . VAL A 1 115 ? 19.096 5.165 -1.390 1.00 91.31 115 VAL A N 1
ATOM 913 C CA . VAL A 1 115 ? 18.739 6.580 -1.237 1.00 91.31 115 VAL A CA 1
ATOM 914 C C . VAL A 1 115 ? 17.225 6.725 -1.119 1.00 91.31 115 VAL A C 1
ATOM 916 O O . VAL A 1 115 ? 16.740 7.377 -0.197 1.00 91.31 115 VAL A O 1
ATOM 919 N N . ALA A 1 116 ? 16.468 6.064 -1.997 1.00 92.12 116 ALA A N 1
ATOM 920 C CA . ALA A 1 116 ? 15.016 6.145 -1.995 1.00 92.12 116 ALA A CA 1
ATOM 921 C C . ALA A 1 116 ? 14.404 5.608 -0.693 1.00 92.12 116 ALA A C 1
ATOM 923 O O . ALA A 1 116 ? 13.516 6.240 -0.119 1.00 92.12 116 ALA A O 1
ATOM 924 N N . VAL A 1 117 ? 14.895 4.466 -0.203 1.00 93.12 117 VAL A N 1
ATOM 925 C CA . VAL A 1 117 ? 14.456 3.875 1.068 1.00 93.12 117 VAL A CA 1
ATOM 926 C C . VAL A 1 117 ? 14.802 4.786 2.244 1.00 93.12 117 VAL A C 1
ATOM 928 O O . VAL A 1 117 ? 13.944 5.007 3.097 1.00 93.12 117 VAL A O 1
ATOM 931 N N . ALA A 1 118 ? 16.012 5.355 2.279 1.00 93.38 118 ALA A N 1
ATOM 932 C CA . ALA A 1 118 ? 16.431 6.262 3.345 1.00 93.38 118 ALA A CA 1
ATOM 933 C C . ALA A 1 118 ? 15.552 7.521 3.409 1.00 93.38 118 ALA A C 1
ATOM 935 O O . ALA A 1 118 ? 15.075 7.878 4.487 1.00 93.38 118 ALA A O 1
ATOM 936 N N . THR A 1 119 ? 15.272 8.151 2.266 1.00 93.31 119 THR A N 1
ATOM 937 C CA . THR A 1 119 ? 14.393 9.326 2.199 1.00 93.31 119 THR A CA 1
ATOM 938 C C . THR A 1 119 ? 12.953 8.991 2.591 1.00 93.31 119 THR A C 1
ATOM 940 O O . THR A 1 119 ? 12.314 9.728 3.341 1.00 93.31 119 THR A O 1
ATOM 943 N N . LEU A 1 120 ? 12.430 7.849 2.135 1.00 94.19 120 LEU A N 1
ATOM 944 C CA . LEU A 1 120 ? 11.050 7.435 2.411 1.00 94.19 120 LEU A CA 1
ATOM 945 C C . LEU A 1 120 ? 10.858 6.808 3.792 1.00 94.19 120 LEU A C 1
ATOM 947 O O . LEU A 1 120 ? 9.724 6.484 4.154 1.00 94.19 120 LEU A O 1
ATOM 951 N N . GLN A 1 121 ? 11.920 6.648 4.581 1.00 94.50 121 GLN A N 1
ATOM 952 C CA . GLN A 1 121 ? 11.890 5.940 5.857 1.00 94.50 121 GLN A CA 1
ATOM 953 C C . GLN A 1 121 ? 10.741 6.367 6.797 1.00 94.50 121 GLN A C 1
ATOM 955 O O . GLN A 1 121 ? 10.120 5.466 7.376 1.00 94.50 121 GLN A O 1
ATOM 960 N N . PRO A 1 122 ? 10.378 7.663 6.943 1.00 95.06 122 PRO A N 1
ATOM 961 C CA . PRO A 1 122 ? 9.227 8.061 7.759 1.00 95.06 122 PRO A CA 1
ATOM 962 C C . PRO A 1 122 ? 7.903 7.469 7.256 1.00 95.06 122 PRO A C 1
ATOM 964 O O . PRO A 1 122 ? 7.128 6.919 8.039 1.00 95.06 122 PRO A O 1
ATOM 967 N N . PHE A 1 123 ? 7.668 7.508 5.942 1.00 96.75 123 PHE A N 1
ATOM 968 C CA . PHE A 1 123 ? 6.467 6.959 5.312 1.00 96.75 123 PHE A CA 1
ATOM 969 C C . PHE A 1 123 ? 6.436 5.426 5.372 1.00 96.75 123 PHE A C 1
ATOM 971 O O . PHE A 1 123 ? 5.424 4.841 5.759 1.00 96.75 123 PHE A O 1
ATOM 978 N N . LEU A 1 124 ? 7.556 4.757 5.071 1.00 95.75 124 LEU A N 1
ATOM 979 C CA . LEU A 1 124 ? 7.657 3.292 5.142 1.00 95.75 124 LEU A CA 1
ATOM 980 C C . LEU A 1 124 ? 7.427 2.785 6.577 1.00 95.75 124 LEU A C 1
ATOM 982 O O . LEU A 1 124 ? 6.747 1.778 6.788 1.00 95.75 124 LEU A O 1
ATOM 986 N N . SER A 1 125 ? 7.940 3.509 7.575 1.00 95.19 125 SER A N 1
ATOM 987 C CA . SER A 1 125 ? 7.709 3.209 8.993 1.00 95.19 125 SER A CA 1
ATOM 988 C C . SER A 1 125 ? 6.243 3.402 9.385 1.00 95.19 125 SER A C 1
ATOM 990 O O . SER A 1 125 ? 5.687 2.574 10.110 1.00 95.19 125 SER A O 1
ATOM 992 N N . ALA A 1 126 ? 5.590 4.445 8.868 1.00 97.06 126 ALA A N 1
ATOM 993 C CA . ALA A 1 126 ? 4.173 4.682 9.111 1.00 97.06 126 ALA A CA 1
ATOM 994 C C . ALA A 1 126 ? 3.289 3.596 8.478 1.00 97.06 126 ALA A C 1
ATOM 996 O O . ALA A 1 126 ? 2.389 3.102 9.149 1.00 97.06 126 ALA A O 1
ATOM 997 N N . ILE A 1 127 ? 3.595 3.124 7.261 1.00 97.06 127 ILE A N 1
ATOM 998 C CA . ILE A 1 127 ? 2.910 1.960 6.666 1.00 97.06 127 ILE A CA 1
ATOM 999 C C . ILE A 1 127 ? 3.014 0.752 7.595 1.00 97.06 127 ILE A C 1
ATOM 1001 O O . ILE A 1 127 ? 2.004 0.119 7.884 1.00 97.06 127 ILE A O 1
ATOM 1005 N N . ARG A 1 128 ? 4.210 0.440 8.107 1.00 94.81 128 ARG A N 1
ATOM 1006 C CA . ARG A 1 128 ? 4.399 -0.688 9.033 1.00 94.81 128 ARG A CA 1
ATOM 1007 C C . ARG A 1 128 ? 3.593 -0.526 10.321 1.00 94.81 128 ARG A C 1
ATOM 1009 O O . ARG A 1 128 ? 3.046 -1.506 10.822 1.00 94.81 128 ARG A O 1
ATOM 1016 N N . LEU A 1 129 ? 3.509 0.687 10.868 1.00 94.69 129 LEU A N 1
ATOM 1017 C CA . LEU A 1 129 ? 2.684 0.969 12.044 1.00 94.69 129 LEU A CA 1
ATOM 1018 C C . LEU A 1 129 ? 1.196 0.741 11.753 1.00 94.69 129 LEU A C 1
ATOM 1020 O O . LEU A 1 129 ? 0.549 0.013 12.504 1.00 94.69 129 LEU A O 1
ATOM 1024 N N . VAL A 1 130 ? 0.688 1.291 10.647 1.00 97.00 130 VAL A N 1
ATOM 1025 C CA . VAL A 1 130 ? -0.703 1.094 10.216 1.00 97.00 130 VAL A CA 1
ATOM 1026 C C . VAL A 1 130 ? -0.987 -0.389 9.988 1.00 97.00 130 VAL A C 1
ATOM 1028 O O . VAL A 1 130 ? -1.993 -0.908 10.451 1.00 97.00 130 VAL A O 1
ATOM 1031 N N . GLU A 1 131 ? -0.081 -1.124 9.348 1.00 95.75 131 GLU A N 1
ATOM 1032 C CA . GLU A 1 131 ? -0.265 -2.557 9.107 1.00 95.75 131 GLU A CA 1
ATOM 1033 C C . GLU A 1 131 ? -0.294 -3.391 10.383 1.00 95.75 131 GLU A C 1
ATOM 1035 O O . GLU A 1 131 ? -1.079 -4.336 10.458 1.00 95.75 131 GLU A O 1
ATOM 1040 N N . ARG A 1 132 ? 0.500 -3.031 11.399 1.00 93.06 132 ARG A N 1
ATOM 1041 C CA . ARG A 1 132 ? 0.393 -3.649 12.728 1.00 93.06 132 ARG A CA 1
ATOM 1042 C C . ARG A 1 132 ? -0.965 -3.371 13.370 1.00 93.06 132 ARG A C 1
ATOM 1044 O O . ARG A 1 132 ? -1.543 -4.276 13.960 1.00 93.06 132 ARG A O 1
ATOM 1051 N N . GLN A 1 133 ? -1.493 -2.155 13.227 1.00 94.38 133 GLN A N 1
ATOM 1052 C CA . GLN A 1 133 ? -2.816 -1.785 13.746 1.00 94.38 133 GLN A CA 1
ATOM 1053 C C . GLN A 1 133 ? -3.958 -2.496 12.999 1.00 94.38 133 GLN A C 1
ATOM 1055 O O . GLN A 1 133 ? -4.923 -2.925 13.623 1.00 94.38 133 GLN A O 1
ATOM 1060 N N . LEU A 1 134 ? -3.843 -2.657 11.676 1.00 94.94 134 LEU A N 1
ATOM 1061 C CA . LEU A 1 134 ? -4.874 -3.275 10.835 1.00 94.94 134 LEU A CA 1
ATOM 1062 C C . LEU A 1 134 ? -4.883 -4.807 10.895 1.00 94.94 134 LEU A C 1
ATOM 1064 O O . LEU A 1 134 ? -5.946 -5.419 10.802 1.00 94.94 134 LEU A O 1
ATOM 1068 N N . PHE A 1 135 ? -3.709 -5.437 10.981 1.00 92.81 135 PHE A N 1
ATOM 1069 C CA . PHE A 1 135 ? -3.559 -6.884 10.778 1.00 92.81 135 PHE A CA 1
ATOM 1070 C C . PHE A 1 135 ? -2.886 -7.608 11.950 1.00 92.81 135 PHE A C 1
ATOM 1072 O O . PHE A 1 135 ? -2.676 -8.821 11.871 1.00 92.81 135 PHE A O 1
ATOM 1079 N N . GLY A 1 136 ? -2.555 -6.884 13.020 1.00 85.81 136 GLY A N 1
ATOM 1080 C CA . GLY A 1 136 ? -1.803 -7.397 14.158 1.00 85.81 136 GLY A CA 1
ATOM 1081 C C . GLY A 1 136 ? -0.300 -7.483 13.895 1.00 85.81 136 GLY A C 1
ATOM 1082 O O . GLY A 1 136 ? 0.197 -7.261 12.788 1.00 85.81 136 GLY A O 1
ATOM 1083 N N . GLU A 1 137 ? 0.447 -7.812 14.944 1.00 69.75 137 GLU A N 1
ATOM 1084 C CA . GLU A 1 137 ? 1.899 -7.925 14.868 1.00 69.75 137 GLU A CA 1
ATOM 1085 C C . GLU A 1 137 ? 2.345 -9.232 14.201 1.00 69.75 137 GLU A C 1
ATOM 1087 O O . GLU A 1 137 ? 1.745 -10.298 14.348 1.00 69.75 137 GLU A O 1
ATOM 1092 N N . SER A 1 138 ? 3.448 -9.145 13.466 1.00 70.25 138 SER A N 1
ATOM 1093 C CA . SER A 1 138 ? 4.209 -10.298 13.002 1.00 70.25 138 SER A CA 1
ATOM 1094 C C . SER A 1 138 ? 5.518 -10.336 13.776 1.00 70.25 138 SER A C 1
ATOM 1096 O O . SER A 1 138 ? 6.151 -9.300 13.942 1.00 70.25 138 SER A O 1
ATOM 1098 N N . ALA A 1 139 ? 5.958 -11.530 14.184 1.00 60.50 139 ALA A N 1
ATOM 1099 C CA . ALA A 1 139 ? 7.256 -11.726 14.841 1.00 60.50 139 ALA A CA 1
ATOM 1100 C C . ALA A 1 139 ? 8.451 -11.270 13.978 1.00 60.50 139 ALA A C 1
ATOM 1102 O O . ALA A 1 139 ? 9.547 -11.070 14.487 1.00 60.50 139 ALA A O 1
ATOM 1103 N N . LEU A 1 140 ? 8.237 -11.125 12.667 1.00 65.69 140 LEU A N 1
ATOM 1104 C CA . LEU A 1 140 ? 9.181 -10.525 11.734 1.00 65.69 140 LEU A CA 1
ATOM 1105 C C . LEU A 1 140 ? 8.662 -9.156 11.309 1.00 65.69 140 LEU A C 1
ATOM 1107 O O . LEU A 1 140 ? 7.537 -9.060 10.807 1.00 65.69 140 LEU A O 1
ATOM 1111 N N . ASP A 1 141 ? 9.502 -8.140 11.443 1.00 74.19 141 ASP A N 1
ATOM 1112 C CA . ASP A 1 141 ? 9.264 -6.809 10.903 1.00 74.19 141 ASP A CA 1
ATOM 1113 C C . ASP A 1 141 ? 9.453 -6.793 9.382 1.00 74.19 141 ASP A C 1
ATOM 1115 O O . ASP A 1 141 ? 10.385 -7.403 8.862 1.00 74.19 141 ASP A O 1
ATOM 1119 N N . SER A 1 142 ? 8.563 -6.113 8.650 1.00 77.44 142 SER A N 1
ATOM 1120 C CA . SER A 1 142 ? 8.744 -5.916 7.206 1.00 77.44 142 SER A CA 1
ATOM 1121 C C . SER A 1 142 ? 10.014 -5.117 6.939 1.00 77.44 142 SER A C 1
ATOM 1123 O O . SER A 1 142 ? 10.178 -4.018 7.474 1.00 77.44 142 SER A O 1
ATOM 1125 N N . ASP A 1 143 ? 10.863 -5.638 6.059 1.00 88.25 143 ASP A N 1
ATOM 1126 C CA . ASP A 1 143 ? 12.026 -4.921 5.553 1.00 88.25 143 ASP A CA 1
ATOM 1127 C C . ASP A 1 143 ? 11.586 -3.661 4.765 1.00 88.25 143 ASP A C 1
ATOM 1129 O O . ASP A 1 143 ? 10.757 -3.774 3.851 1.00 88.25 143 ASP A O 1
ATOM 1133 N N . PRO A 1 144 ? 12.096 -2.455 5.095 1.00 90.50 144 PRO A N 1
ATOM 1134 C CA . PRO A 1 144 ? 11.739 -1.218 4.396 1.00 90.50 144 PRO A CA 1
ATOM 1135 C C . PRO A 1 144 ? 12.017 -1.269 2.891 1.00 90.50 144 PRO A C 1
ATOM 1137 O O . PRO A 1 144 ? 11.227 -0.742 2.106 1.00 90.50 144 PRO A O 1
ATOM 1140 N N . THR A 1 145 ? 13.087 -1.953 2.478 1.00 91.69 145 THR A N 1
ATOM 1141 C CA . THR A 1 145 ? 13.446 -2.101 1.062 1.00 91.69 145 THR A CA 1
ATOM 1142 C C . THR A 1 145 ? 12.392 -2.910 0.319 1.00 91.69 145 THR A C 1
ATOM 1144 O O . THR A 1 145 ? 11.883 -2.475 -0.713 1.00 91.69 145 THR A O 1
ATOM 1147 N N . GLN A 1 146 ? 11.980 -4.055 0.864 1.00 91.88 146 GLN A N 1
ATOM 1148 C CA . GLN A 1 146 ? 10.888 -4.846 0.297 1.00 91.88 146 GLN A CA 1
ATOM 1149 C C . GLN A 1 146 ? 9.575 -4.061 0.219 1.00 91.88 146 GLN A C 1
ATOM 1151 O O . GLN A 1 146 ? 8.870 -4.150 -0.787 1.00 91.88 146 GLN A O 1
ATOM 1156 N N . LEU A 1 147 ? 9.262 -3.263 1.242 1.00 92.94 147 LEU A N 1
ATOM 1157 C CA . LEU A 1 147 ? 8.061 -2.432 1.259 1.00 92.94 147 LEU A CA 1
ATOM 1158 C C . LEU A 1 147 ? 8.090 -1.386 0.134 1.00 92.94 147 LEU A C 1
ATOM 1160 O O . LEU A 1 147 ? 7.111 -1.244 -0.602 1.00 92.94 147 LEU A O 1
ATOM 1164 N N . TRP A 1 148 ? 9.224 -0.705 -0.041 1.00 92.81 148 TRP A N 1
ATOM 1165 C CA . TRP A 1 148 ? 9.445 0.235 -1.139 1.00 92.81 148 TRP A CA 1
ATOM 1166 C C . TRP A 1 148 ? 9.303 -0.433 -2.512 1.00 92.81 148 TRP A C 1
ATOM 1168 O O . TRP A 1 148 ? 8.574 0.068 -3.370 1.00 92.81 148 TRP A O 1
ATOM 1178 N N . ARG A 1 149 ? 9.913 -1.609 -2.710 1.00 92.44 149 ARG A N 1
ATOM 1179 C CA . ARG A 1 149 ? 9.780 -2.388 -3.955 1.00 92.44 149 ARG A CA 1
ATOM 1180 C C . ARG A 1 149 ? 8.318 -2.716 -4.258 1.00 92.44 149 ARG A C 1
ATOM 1182 O O . ARG A 1 149 ? 7.862 -2.515 -5.383 1.00 92.44 149 ARG A O 1
ATOM 1189 N N . SER A 1 150 ? 7.558 -3.167 -3.260 1.00 93.44 150 SER A N 1
ATOM 1190 C CA . SER A 1 150 ? 6.131 -3.462 -3.420 1.00 93.44 150 SER A CA 1
ATOM 1191 C C . SER A 1 150 ? 5.314 -2.217 -3.781 1.00 93.44 150 SER A C 1
ATOM 1193 O O . SER A 1 150 ? 4.445 -2.296 -4.649 1.00 93.44 150 SER A O 1
ATOM 1195 N N . LEU A 1 151 ? 5.607 -1.059 -3.175 1.00 93.44 151 LEU A N 1
ATOM 1196 C CA . LEU A 1 151 ? 4.984 0.220 -3.543 1.00 93.44 151 LEU A CA 1
ATOM 1197 C C . LEU A 1 151 ? 5.262 0.591 -5.002 1.00 93.44 151 LEU A C 1
ATOM 1199 O O . LEU A 1 151 ? 4.339 0.990 -5.709 1.00 93.44 151 LEU A O 1
ATOM 1203 N N . ARG A 1 152 ? 6.500 0.412 -5.476 1.00 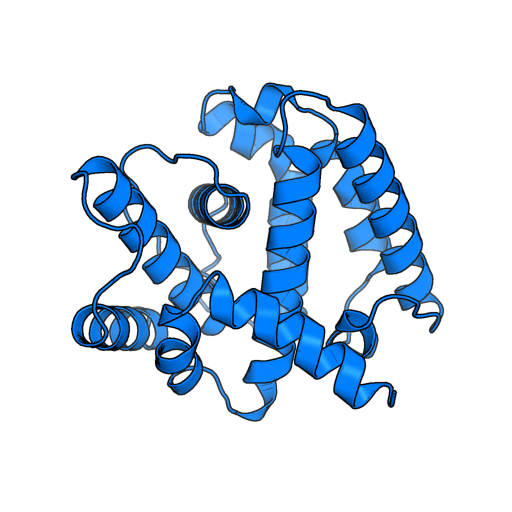91.81 152 ARG A N 1
ATOM 1204 C CA . ARG A 1 152 ? 6.857 0.674 -6.878 1.00 91.81 152 ARG A CA 1
ATOM 1205 C C . ARG A 1 152 ? 6.087 -0.213 -7.844 1.00 91.81 152 ARG A C 1
ATOM 1207 O O . ARG A 1 152 ? 5.484 0.311 -8.776 1.00 91.81 152 ARG A O 1
ATOM 1214 N N . VAL A 1 153 ? 6.024 -1.519 -7.580 1.00 92.56 153 VAL A N 1
ATOM 1215 C CA . VAL A 1 153 ? 5.243 -2.450 -8.413 1.00 92.56 153 VAL A CA 1
ATOM 1216 C C . VAL A 1 153 ? 3.757 -2.075 -8.413 1.00 92.56 153 VAL A C 1
ATOM 1218 O O . VAL A 1 153 ? 3.126 -2.078 -9.466 1.00 92.56 153 VAL A O 1
ATOM 1221 N N . MET A 1 154 ? 3.190 -1.694 -7.262 1.00 91.81 154 MET A N 1
ATOM 1222 C CA . MET A 1 154 ? 1.806 -1.204 -7.181 1.00 91.81 154 MET A CA 1
ATOM 1223 C C . MET A 1 154 ? 1.583 0.107 -7.945 1.00 91.81 154 MET A C 1
ATOM 1225 O O . MET A 1 154 ? 0.518 0.285 -8.533 1.00 91.81 154 MET A O 1
ATOM 1229 N N . GLY A 1 155 ? 2.578 0.996 -7.961 1.00 88.75 155 GLY A N 1
ATOM 1230 C CA . GLY A 1 155 ? 2.579 2.233 -8.743 1.00 88.75 155 GLY A CA 1
ATOM 1231 C C . GLY A 1 155 ? 2.833 2.034 -10.242 1.00 88.75 155 GLY A C 1
ATOM 1232 O O . GLY A 1 155 ? 2.775 3.008 -10.989 1.00 88.75 155 GLY A O 1
ATOM 1233 N N . GLY A 1 156 ? 3.097 0.800 -10.693 1.00 87.38 156 GLY A N 1
ATOM 1234 C CA . GLY A 1 156 ? 3.402 0.481 -12.091 1.00 87.38 156 GLY A CA 1
ATOM 1235 C C . GLY A 1 156 ? 4.837 0.809 -12.512 1.00 87.38 156 GLY A C 1
ATOM 1236 O O . GLY A 1 156 ? 5.119 0.900 -13.704 1.00 87.38 156 GLY A O 1
ATOM 1237 N N . LEU A 1 157 ? 5.743 1.001 -11.553 1.00 86.56 157 LEU A N 1
ATOM 1238 C CA . LEU A 1 157 ? 7.151 1.278 -11.813 1.00 86.56 157 LEU A CA 1
ATOM 1239 C C . LEU A 1 157 ? 7.978 -0.013 -11.838 1.00 86.56 157 LEU A C 1
ATOM 1241 O O . LEU A 1 157 ? 7.708 -0.936 -11.061 1.00 86.56 157 LEU A O 1
ATOM 1245 N N . PRO A 1 158 ? 9.029 -0.071 -12.673 1.00 83.75 158 PRO A N 1
ATOM 1246 C CA . PRO A 1 158 ? 9.941 -1.202 -12.687 1.00 83.75 158 PRO A CA 1
ATOM 1247 C C . PRO A 1 158 ? 10.745 -1.277 -11.384 1.00 83.75 158 PRO A C 1
ATOM 1249 O O . PRO A 1 158 ? 11.074 -0.263 -10.768 1.00 83.75 158 PRO A O 1
ATOM 1252 N N . VAL A 1 159 ? 11.103 -2.497 -10.995 1.00 85.44 159 VAL A N 1
ATOM 1253 C CA . VAL A 1 159 ? 12.005 -2.788 -9.877 1.00 85.44 159 VAL A CA 1
ATOM 1254 C C . VAL A 1 159 ? 13.066 -3.759 -10.386 1.00 85.44 159 VAL A C 1
ATOM 1256 O O . VAL A 1 159 ? 12.742 -4.713 -11.095 1.00 85.44 159 VAL A O 1
ATOM 1259 N N . VAL A 1 160 ? 14.334 -3.508 -10.057 1.00 75.50 160 VAL A N 1
ATOM 1260 C CA . VAL A 1 160 ? 15.440 -4.414 -10.404 1.00 75.50 160 VAL A CA 1
ATOM 1261 C C . VAL A 1 160 ? 15.271 -5.715 -9.617 1.00 75.50 160 VAL A C 1
ATOM 1263 O O . VAL A 1 160 ? 14.833 -5.664 -8.472 1.00 75.50 160 VAL A O 1
ATOM 1266 N N . ALA A 1 161 ? 15.585 -6.855 -10.249 1.00 67.88 161 ALA A N 1
ATOM 1267 C CA . ALA A 1 161 ? 15.418 -8.220 -9.735 1.00 67.88 161 ALA A CA 1
ATOM 1268 C C . ALA A 1 161 ? 15.335 -8.292 -8.202 1.00 67.88 161 ALA A C 1
ATOM 1270 O O . ALA A 1 161 ? 16.318 -8.092 -7.487 1.00 67.88 161 ALA A O 1
ATOM 1271 N N . ALA A 1 162 ? 14.127 -8.547 -7.706 1.00 74.62 162 ALA A N 1
ATOM 1272 C CA . ALA A 1 162 ? 13.852 -8.482 -6.287 1.00 74.62 162 ALA A CA 1
ATOM 1273 C C . ALA A 1 162 ? 13.979 -9.879 -5.678 1.00 74.62 162 ALA A C 1
ATOM 1275 O O . ALA A 1 162 ? 13.277 -10.817 -6.062 1.00 74.62 162 ALA A O 1
ATOM 1276 N N . THR A 1 163 ? 14.851 -10.012 -4.685 1.00 81.56 163 THR A N 1
ATOM 1277 C CA . THR A 1 163 ? 14.792 -11.138 -3.752 1.00 81.56 163 THR A CA 1
ATOM 1278 C C . THR A 1 163 ? 13.763 -10.804 -2.686 1.00 81.56 163 THR A C 1
ATOM 1280 O O . THR A 1 163 ? 13.839 -9.736 -2.076 1.00 81.56 163 THR A O 1
ATOM 1283 N N . LEU A 1 164 ? 12.810 -11.713 -2.468 1.00 83.56 164 LEU A N 1
ATOM 1284 C CA . LEU A 1 164 ? 11.794 -11.550 -1.436 1.00 83.56 164 LEU A CA 1
ATOM 1285 C C . LEU A 1 164 ? 12.454 -11.511 -0.055 1.00 83.56 164 LEU A C 1
ATOM 1287 O O . LEU A 1 164 ? 12.975 -12.529 0.407 1.00 83.56 164 LEU A O 1
ATOM 1291 N N . GLN A 1 165 ? 12.373 -10.362 0.613 1.00 82.06 165 GLN A N 1
ATOM 1292 C CA . GLN A 1 165 ? 12.650 -10.275 2.045 1.00 82.06 165 GLN A CA 1
ATOM 1293 C C . GLN A 1 165 ? 11.381 -10.607 2.824 1.00 82.06 165 GLN A C 1
ATOM 1295 O O . GLN A 1 165 ? 10.273 -10.229 2.442 1.00 82.06 165 GLN A O 1
ATOM 1300 N N . ARG A 1 166 ? 11.528 -11.366 3.909 1.00 77.19 166 ARG A N 1
ATOM 1301 C CA . ARG A 1 166 ? 10.391 -11.852 4.697 1.00 77.19 166 ARG A CA 1
ATOM 1302 C C . ARG A 1 166 ? 10.136 -10.920 5.866 1.00 77.19 166 ARG A C 1
ATOM 1304 O O . ARG A 1 166 ? 11.052 -10.634 6.624 1.00 77.19 166 ARG A O 1
ATOM 1311 N N . GLY A 1 167 ? 8.879 -10.547 6.065 1.00 84.94 167 GLY A N 1
ATOM 1312 C CA . GLY A 1 167 ? 8.475 -9.778 7.232 1.00 84.94 167 GLY A CA 1
ATOM 1313 C C . GLY A 1 167 ? 7.057 -9.247 7.119 1.00 84.94 167 GLY A C 1
ATOM 1314 O O . GLY A 1 167 ? 6.437 -9.319 6.061 1.00 84.94 167 GLY A O 1
ATOM 1315 N N . GLY A 1 168 ? 6.531 -8.755 8.231 1.00 89.31 168 GLY A N 1
ATOM 1316 C CA . GLY A 1 168 ? 5.226 -8.115 8.295 1.00 89.31 168 GLY A CA 1
ATOM 1317 C C . GLY A 1 168 ? 4.039 -9.056 8.420 1.00 89.31 168 GLY A C 1
ATOM 1318 O O . GLY A 1 168 ? 4.189 -10.283 8.393 1.00 89.31 168 GLY A O 1
ATOM 1319 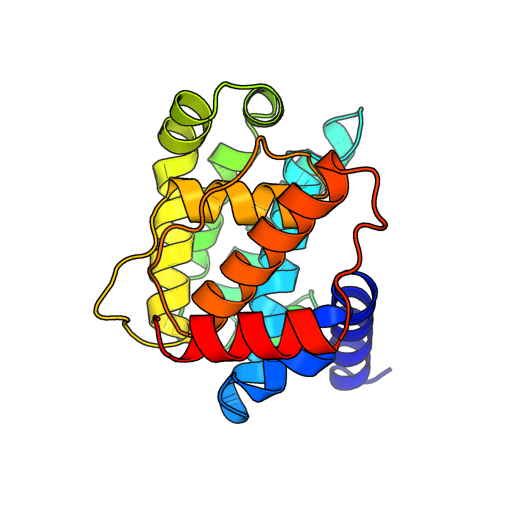N N . PRO A 1 169 ? 2.830 -8.485 8.557 1.00 93.00 169 PRO A N 1
ATOM 1320 C CA . PRO A 1 169 ? 1.599 -9.250 8.693 1.00 93.00 169 PRO A CA 1
ATOM 1321 C C . PRO A 1 169 ? 1.324 -10.152 7.489 1.00 93.00 169 PRO A C 1
ATOM 1323 O O . PRO A 1 169 ? 1.853 -9.967 6.392 1.00 93.00 169 PRO A O 1
ATOM 1326 N N . ARG A 1 170 ? 0.443 -11.140 7.677 1.00 93.81 170 ARG A N 1
ATOM 1327 C CA . ARG A 1 170 ? 0.154 -12.156 6.652 1.00 93.81 170 ARG A CA 1
ATOM 1328 C C . ARG A 1 170 ? -0.224 -11.551 5.294 1.00 93.81 170 ARG A C 1
ATOM 1330 O O . ARG A 1 170 ? 0.316 -11.985 4.280 1.00 93.81 170 ARG A O 1
ATOM 1337 N N . ALA A 1 171 ? -1.128 -10.569 5.276 1.00 94.88 171 ALA A N 1
ATOM 1338 C CA . ALA A 1 171 ? -1.584 -9.929 4.041 1.00 94.88 171 ALA A CA 1
ATOM 1339 C C . ALA A 1 171 ? -0.436 -9.218 3.299 1.00 94.88 171 ALA A C 1
ATOM 1341 O O . ALA A 1 171 ? -0.318 -9.362 2.083 1.00 94.88 171 ALA A O 1
ATOM 1342 N N . ARG A 1 172 ? 0.446 -8.530 4.037 1.00 94.88 172 ARG A N 1
ATOM 1343 C CA . ARG A 1 172 ? 1.646 -7.870 3.503 1.00 94.88 172 ARG A CA 1
ATOM 1344 C C . ARG A 1 172 ? 2.601 -8.875 2.863 1.00 94.88 172 ARG A C 1
ATOM 1346 O O . ARG A 1 172 ? 2.944 -8.709 1.700 1.00 94.88 172 ARG A O 1
ATOM 1353 N N . ARG A 1 173 ? 2.937 -9.971 3.555 1.00 94.12 173 ARG A N 1
ATOM 1354 C CA . ARG A 1 173 ? 3.810 -11.025 2.996 1.00 94.12 173 ARG A CA 1
ATOM 1355 C C . ARG A 1 173 ? 3.289 -11.581 1.677 1.00 94.12 173 ARG A C 1
ATOM 1357 O O . ARG A 1 173 ? 4.066 -11.837 0.761 1.00 94.12 173 ARG A O 1
ATOM 1364 N N . ILE A 1 174 ? 1.976 -11.802 1.596 1.00 95.50 174 ILE A N 1
ATOM 1365 C CA . ILE A 1 174 ? 1.328 -12.296 0.380 1.00 95.50 174 ILE A CA 1
ATOM 1366 C C . ILE A 1 174 ? 1.486 -11.275 -0.750 1.00 95.50 174 ILE A C 1
ATOM 1368 O O . ILE A 1 174 ? 1.928 -11.651 -1.834 1.00 95.50 174 ILE A O 1
ATOM 1372 N N . LEU A 1 175 ? 1.177 -9.998 -0.501 1.00 95.44 175 LEU A N 1
ATOM 1373 C CA . LEU A 1 175 ? 1.348 -8.936 -1.492 1.00 95.44 175 LEU A CA 1
ATOM 1374 C C . LEU A 1 175 ? 2.806 -8.817 -1.953 1.00 95.44 175 LEU A C 1
ATOM 1376 O O . LEU A 1 175 ? 3.054 -8.763 -3.153 1.00 95.44 175 LEU A O 1
ATOM 1380 N N . ASP A 1 176 ? 3.763 -8.829 -1.027 1.00 94.62 176 ASP A N 1
ATOM 1381 C CA . ASP A 1 176 ? 5.188 -8.709 -1.340 1.00 94.62 176 ASP A CA 1
ATOM 1382 C C . ASP A 1 176 ? 5.672 -9.872 -2.218 1.00 94.62 176 ASP A C 1
ATOM 1384 O O . ASP A 1 176 ? 6.372 -9.658 -3.207 1.00 94.62 176 ASP A O 1
ATOM 1388 N N . ALA A 1 177 ? 5.232 -11.103 -1.931 1.00 94.81 177 ALA A N 1
ATOM 1389 C CA . ALA A 1 177 ? 5.546 -12.264 -2.762 1.00 94.81 177 ALA A CA 1
ATOM 1390 C C . ALA A 1 177 ? 4.990 -12.136 -4.192 1.00 94.81 177 ALA A C 1
ATOM 1392 O O . ALA A 1 177 ? 5.661 -12.527 -5.151 1.00 94.81 177 ALA A O 1
ATOM 1393 N N . LEU A 1 178 ? 3.788 -11.571 -4.351 1.00 95.06 178 LEU A N 1
ATOM 1394 C CA . LEU A 1 178 ? 3.212 -11.298 -5.670 1.00 95.06 178 LEU A CA 1
ATOM 1395 C C . LEU A 1 178 ? 3.945 -10.157 -6.382 1.00 95.06 178 LEU A C 1
ATOM 1397 O O . LEU A 1 178 ? 4.249 -10.283 -7.565 1.00 95.06 178 LEU A O 1
ATOM 1401 N N . ALA A 1 179 ? 4.272 -9.075 -5.675 1.00 94.06 179 ALA A N 1
ATOM 1402 C CA . ALA A 1 179 ? 4.993 -7.936 -6.232 1.00 94.06 179 ALA A CA 1
ATOM 1403 C C . ALA A 1 179 ? 6.376 -8.347 -6.759 1.00 94.06 179 ALA A C 1
ATOM 1405 O O . ALA A 1 179 ? 6.733 -8.018 -7.888 1.00 94.06 179 ALA A O 1
ATOM 1406 N N . VAL A 1 180 ? 7.116 -9.145 -5.985 1.00 93.06 180 VAL A N 1
ATOM 1407 C CA . VAL A 1 180 ? 8.406 -9.714 -6.400 1.00 93.06 180 VAL A CA 1
ATOM 1408 C C . VAL A 1 180 ? 8.252 -10.605 -7.631 1.00 93.06 180 VAL A C 1
ATOM 1410 O O . VAL A 1 180 ? 9.027 -10.498 -8.580 1.00 93.06 180 VAL A O 1
ATOM 1413 N N . ALA A 1 181 ? 7.242 -11.477 -7.650 1.00 92.94 181 ALA A N 1
ATOM 1414 C CA . ALA A 1 181 ? 7.007 -12.352 -8.790 1.00 92.94 181 ALA A CA 1
ATOM 1415 C C . ALA A 1 181 ? 6.640 -11.574 -10.067 1.00 92.94 181 ALA A C 1
ATOM 1417 O O . ALA A 1 181 ? 7.126 -11.936 -11.136 1.00 92.94 181 ALA A O 1
ATOM 1418 N N . ARG A 1 182 ? 5.872 -10.481 -9.956 1.00 92.19 182 ARG A N 1
ATOM 1419 C CA . ARG A 1 182 ? 5.583 -9.569 -11.075 1.00 92.19 182 ARG A CA 1
ATOM 1420 C C . ARG A 1 182 ? 6.829 -8.856 -11.582 1.00 92.19 182 ARG A C 1
ATOM 1422 O O . ARG A 1 182 ? 7.051 -8.819 -12.787 1.00 92.19 182 ARG A O 1
ATOM 1429 N N . ALA A 1 183 ? 7.652 -8.325 -10.677 1.00 90.44 183 ALA A N 1
ATOM 1430 C CA . ALA A 1 183 ? 8.900 -7.659 -11.045 1.00 90.44 183 ALA A CA 1
ATOM 1431 C C . ALA A 1 183 ? 9.840 -8.607 -11.811 1.00 90.44 183 ALA A C 1
ATOM 1433 O O . ALA A 1 183 ? 10.412 -8.231 -12.832 1.00 90.44 183 ALA A O 1
ATOM 1434 N N . ASN A 1 184 ? 9.940 -9.862 -11.362 1.00 89.06 184 ASN A N 1
ATOM 1435 C CA . ASN A 1 184 ? 10.758 -10.872 -12.030 1.00 89.06 184 ASN A CA 1
ATOM 1436 C C . ASN A 1 184 ? 10.182 -11.293 -13.396 1.00 89.06 184 ASN A C 1
ATOM 1438 O O . ASN A 1 184 ? 10.954 -11.421 -14.343 1.00 89.06 184 ASN A O 1
ATOM 1442 N N . ALA A 1 185 ? 8.856 -11.438 -13.527 1.00 87.75 185 ALA A N 1
ATOM 1443 C CA . ALA A 1 185 ? 8.204 -11.761 -14.803 1.00 87.75 185 ALA A CA 1
ATOM 1444 C C . ALA A 1 185 ? 8.364 -10.640 -15.847 1.00 87.75 185 ALA A C 1
ATOM 1446 O O . ALA A 1 185 ? 8.713 -10.906 -16.993 1.00 87.75 185 ALA A O 1
ATOM 1447 N N . ALA A 1 186 ? 8.205 -9.376 -15.438 1.00 84.69 186 ALA A N 1
ATOM 1448 C CA . ALA A 1 186 ? 8.371 -8.226 -16.331 1.00 84.69 186 ALA A CA 1
ATOM 1449 C C . ALA A 1 186 ? 9.783 -8.148 -16.945 1.00 84.69 186 ALA A C 1
ATOM 1451 O O . ALA A 1 186 ? 9.944 -7.724 -18.087 1.00 84.69 186 ALA A O 1
ATOM 1452 N N . ARG A 1 187 ? 10.811 -8.589 -16.207 1.00 78.62 187 ARG A N 1
ATOM 1453 C CA . ARG A 1 187 ? 12.195 -8.682 -16.700 1.00 78.62 187 ARG A CA 1
ATOM 1454 C C . ARG A 1 187 ? 12.370 -9.772 -17.756 1.00 78.62 187 ARG A C 1
ATOM 1456 O O . ARG A 1 187 ? 13.177 -9.617 -18.666 1.00 78.62 187 ARG A O 1
ATOM 1463 N N . GLU A 1 188 ? 11.655 -10.880 -17.609 1.00 78.38 188 GLU A N 1
ATOM 1464 C CA . GLU A 1 188 ? 11.730 -12.034 -18.513 1.00 78.38 188 GLU A CA 1
ATOM 1465 C C . GLU A 1 188 ? 10.992 -11.782 -19.840 1.00 78.38 188 GLU A C 1
ATOM 1467 O O . GLU A 1 188 ? 11.057 -12.612 -20.740 1.00 78.38 188 GLU A O 1
ATOM 1472 N N . GLY A 1 189 ? 10.352 -10.613 -19.995 1.00 70.69 189 GLY A N 1
ATOM 1473 C CA . GLY A 1 189 ? 9.529 -10.281 -21.159 1.00 70.69 189 GLY A CA 1
ATOM 1474 C C . GLY A 1 189 ? 8.174 -10.992 -21.150 1.00 70.69 189 GLY A C 1
ATOM 1475 O O . GLY A 1 189 ? 7.429 -10.903 -22.126 1.00 70.69 189 GLY A O 1
ATOM 1476 N N . ASP A 1 190 ? 7.851 -11.677 -20.052 1.00 66.50 190 ASP A N 1
ATOM 1477 C CA . ASP A 1 190 ? 6.584 -12.364 -19.858 1.00 66.50 190 ASP A CA 1
ATOM 1478 C C . ASP A 1 190 ? 5.458 -11.367 -19.557 1.00 66.50 190 ASP A C 1
ATOM 1480 O O . ASP A 1 190 ? 5.669 -10.240 -19.094 1.00 66.50 190 ASP A O 1
ATOM 1484 N N . ALA A 1 191 ? 4.218 -11.810 -19.776 1.00 64.25 191 ALA A N 1
ATOM 1485 C CA . ALA A 1 191 ? 3.053 -11.079 -19.299 1.00 64.25 191 ALA A CA 1
ATOM 1486 C C . ALA A 1 191 ? 3.186 -10.824 -17.785 1.00 64.25 191 ALA A C 1
ATOM 1488 O O . ALA A 1 191 ? 3.446 -11.745 -17.013 1.00 64.25 191 ALA A O 1
ATOM 1489 N N . ILE A 1 192 ? 2.948 -9.578 -17.350 1.00 72.56 192 ILE A N 1
ATOM 1490 C CA . ILE A 1 192 ? 3.029 -9.153 -15.934 1.00 72.56 192 ILE A CA 1
ATOM 1491 C C . ILE A 1 192 ? 2.142 -10.028 -15.023 1.00 72.56 192 ILE A C 1
ATOM 1493 O O . ILE A 1 192 ? 2.367 -10.114 -13.818 1.00 72.56 192 ILE A O 1
ATOM 1497 N N . THR A 1 193 ? 1.140 -10.700 -15.589 1.00 76.25 193 THR A N 1
ATOM 1498 C CA . THR A 1 193 ? 0.236 -11.605 -14.882 1.00 76.25 193 THR A CA 1
ATOM 1499 C C . THR A 1 193 ? 0.876 -12.952 -14.556 1.00 76.25 193 THR A C 1
ATOM 1501 O O . THR A 1 193 ? 1.290 -13.700 -15.443 1.00 76.25 193 THR A O 1
ATOM 1504 N N . ILE A 1 194 ? 0.848 -13.319 -13.279 1.00 89.06 194 ILE A N 1
ATOM 1505 C CA . ILE A 1 194 ? 1.336 -14.612 -12.793 1.00 89.06 194 ILE A CA 1
ATOM 1506 C C . ILE A 1 194 ? 0.263 -15.691 -13.011 1.00 89.06 194 ILE A C 1
ATOM 1508 O O . ILE A 1 194 ? -0.930 -15.465 -12.796 1.00 89.06 194 ILE A O 1
ATOM 1512 N N . SER A 1 195 ? 0.673 -16.902 -13.404 1.00 91.62 195 SER A N 1
ATOM 1513 C CA . SER A 1 195 ? -0.263 -18.020 -13.567 1.00 91.62 195 SER A CA 1
ATOM 1514 C C . SER A 1 195 ? -0.961 -18.388 -12.250 1.00 91.62 195 SER A C 1
ATOM 1516 O O . SER A 1 195 ? -0.364 -18.348 -11.173 1.00 91.62 195 SER A O 1
ATOM 1518 N N . ARG A 1 196 ? -2.221 -18.838 -12.332 1.00 94.62 196 ARG A N 1
ATOM 1519 C CA . ARG A 1 196 ? -3.057 -19.170 -11.158 1.00 94.62 196 ARG A CA 1
ATOM 1520 C C . ARG A 1 196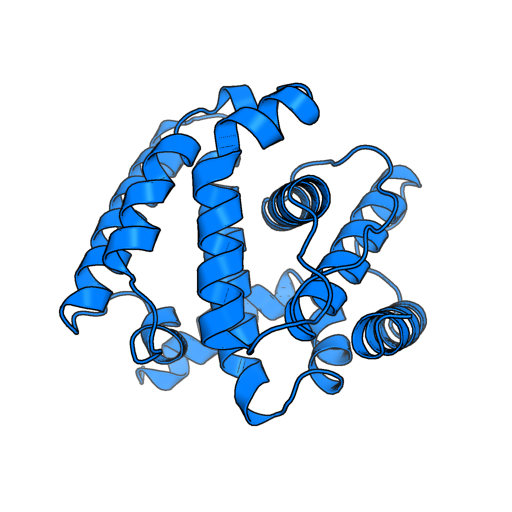 ? -2.384 -20.152 -10.190 1.00 94.62 196 ARG A C 1
ATOM 1522 O O . ARG A 1 196 ? -2.440 -19.960 -8.978 1.00 94.62 196 ARG A O 1
ATOM 1529 N N . TRP A 1 197 ? -1.720 -21.180 -10.720 1.00 95.25 197 TRP A N 1
ATOM 1530 C CA . TRP A 1 197 ? -0.986 -22.163 -9.917 1.00 95.25 197 TRP A CA 1
ATOM 1531 C C . TRP A 1 197 ? 0.211 -21.549 -9.195 1.00 95.25 197 TRP A C 1
ATOM 1533 O O . TRP A 1 197 ? 0.413 -21.800 -8.007 1.00 95.25 197 TRP A O 1
ATOM 1543 N N . ARG A 1 198 ? 0.985 -20.708 -9.888 1.00 94.81 198 ARG A N 1
ATOM 1544 C CA . ARG A 1 198 ? 2.125 -20.018 -9.281 1.00 94.81 198 ARG A CA 1
ATOM 1545 C C . ARG A 1 198 ? 1.652 -19.038 -8.207 1.00 94.81 198 ARG A C 1
ATOM 1547 O O . ARG A 1 198 ? 2.234 -19.025 -7.126 1.00 94.81 198 ARG A O 1
ATOM 1554 N N . THR A 1 199 ? 0.552 -18.322 -8.439 1.00 96.50 199 THR A N 1
ATOM 1555 C CA . THR A 1 199 ? -0.105 -17.472 -7.434 1.00 96.50 199 THR A CA 1
ATOM 1556 C C . THR A 1 199 ? -0.501 -18.254 -6.186 1.00 96.50 199 THR A C 1
ATOM 1558 O O . THR A 1 199 ? -0.181 -17.825 -5.080 1.00 96.50 199 THR A O 1
ATOM 1561 N N . LEU A 1 200 ? -1.141 -19.419 -6.342 1.00 97.25 200 LEU A N 1
ATOM 1562 C CA . LEU A 1 200 ? -1.535 -20.275 -5.219 1.00 97.25 200 LEU A CA 1
ATOM 1563 C C . LEU A 1 200 ? -0.322 -20.682 -4.369 1.00 97.25 200 LEU A C 1
ATOM 1565 O O . LEU A 1 200 ? -0.344 -20.543 -3.146 1.00 97.25 200 LEU A O 1
ATOM 1569 N N . VAL A 1 201 ? 0.749 -21.157 -5.014 1.00 96.31 201 VAL A N 1
ATOM 1570 C CA . VAL A 1 201 ? 1.971 -21.600 -4.325 1.00 96.31 201 VAL A CA 1
ATOM 1571 C C . VAL A 1 201 ? 2.663 -20.436 -3.615 1.00 96.31 201 VAL A C 1
ATOM 1573 O O . VAL A 1 201 ? 3.063 -20.585 -2.459 1.00 96.31 201 VAL A O 1
ATOM 1576 N N . LEU A 1 202 ? 2.792 -19.281 -4.276 1.00 95.50 202 LEU A N 1
ATOM 1577 C CA . LEU A 1 202 ? 3.399 -18.081 -3.693 1.00 95.50 202 LEU A CA 1
ATOM 1578 C C . LEU A 1 202 ? 2.607 -17.594 -2.477 1.00 95.50 202 LEU A C 1
ATOM 1580 O O . LEU A 1 202 ? 3.186 -17.419 -1.405 1.00 95.50 202 LEU A O 1
ATOM 1584 N N . ALA A 1 203 ? 1.288 -17.444 -2.620 1.00 96.25 203 ALA A N 1
ATOM 1585 C CA . ALA A 1 203 ? 0.420 -16.978 -1.546 1.00 96.25 203 ALA A CA 1
ATOM 1586 C C . ALA A 1 203 ? 0.427 -17.946 -0.353 1.00 96.25 203 ALA A C 1
ATOM 1588 O O . ALA A 1 203 ? 0.566 -17.505 0.786 1.00 96.25 203 ALA A O 1
ATOM 1589 N N . TRP A 1 204 ? 0.380 -19.262 -0.594 1.00 95.88 204 TRP A N 1
ATOM 1590 C CA . TRP A 1 204 ? 0.472 -20.263 0.472 1.00 95.88 204 TRP A CA 1
ATOM 1591 C C . TRP A 1 204 ? 1.805 -20.196 1.231 1.00 95.88 204 TRP A C 1
ATOM 1593 O O . TRP A 1 204 ? 1.808 -20.184 2.466 1.00 95.88 204 TRP A O 1
ATOM 1603 N N . ARG A 1 205 ? 2.944 -20.125 0.524 1.00 94.44 205 ARG A N 1
ATOM 1604 C CA . ARG A 1 205 ? 4.274 -20.029 1.162 1.00 94.44 205 ARG A CA 1
ATOM 1605 C C . ARG A 1 205 ? 4.398 -18.751 1.991 1.00 94.44 205 ARG A C 1
ATOM 1607 O O . ARG A 1 205 ? 4.717 -18.821 3.181 1.00 94.44 205 ARG A O 1
ATOM 1614 N N . ALA A 1 206 ? 4.034 -17.615 1.399 1.00 93.31 206 ALA A N 1
ATOM 1615 C CA . ALA A 1 206 ? 4.059 -16.313 2.055 1.0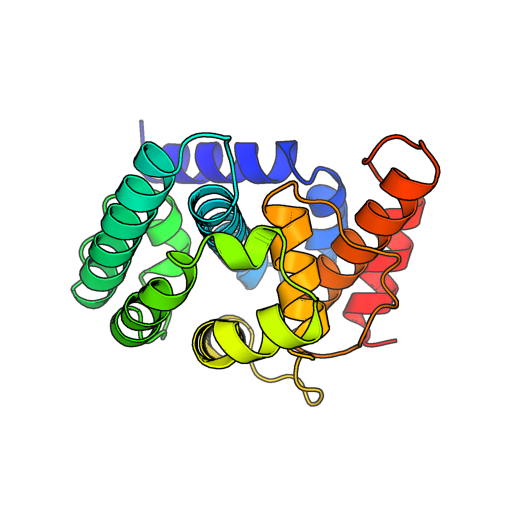0 93.31 206 ALA A CA 1
ATOM 1616 C C . ALA A 1 206 ? 3.140 -16.262 3.287 1.00 93.31 206 ALA A C 1
ATOM 1618 O O . ALA A 1 206 ? 3.523 -15.756 4.349 1.00 93.31 206 ALA A O 1
ATOM 1619 N N . ALA A 1 207 ? 1.950 -16.863 3.198 1.00 92.44 207 ALA A N 1
ATOM 1620 C CA . ALA A 1 207 ? 1.001 -16.917 4.302 1.00 92.44 207 ALA A CA 1
ATOM 1621 C C . ALA A 1 207 ? 1.557 -17.662 5.524 1.00 92.44 207 ALA A C 1
ATOM 1623 O O . ALA A 1 207 ? 1.311 -17.249 6.664 1.00 92.44 207 ALA A O 1
ATOM 1624 N N . ARG A 1 208 ? 2.349 -18.717 5.284 1.00 89.62 208 ARG A N 1
ATOM 1625 C CA . ARG A 1 208 ? 3.047 -19.500 6.317 1.00 89.62 208 ARG A CA 1
ATOM 1626 C C . ARG A 1 208 ? 4.296 -18.819 6.884 1.00 89.62 208 ARG A C 1
ATOM 1628 O O . ARG A 1 208 ? 4.819 -19.315 7.874 1.00 89.62 208 ARG A O 1
ATOM 1635 N N . GLY A 1 209 ? 4.779 -17.737 6.268 1.00 81.25 209 GLY A N 1
ATOM 1636 C CA . GLY A 1 209 ? 6.073 -17.128 6.605 1.00 81.25 209 GLY A CA 1
ATOM 1637 C C . GLY A 1 209 ? 7.276 -17.981 6.176 1.00 81.25 209 GLY A C 1
ATOM 1638 O O . GLY A 1 209 ? 8.348 -17.865 6.767 1.00 81.25 209 GLY A O 1
ATOM 1639 N N . ARG A 1 210 ? 7.083 -18.872 5.193 1.00 59.59 210 ARG A N 1
ATOM 1640 C CA . ARG A 1 210 ? 8.090 -19.822 4.701 1.00 59.59 210 ARG A CA 1
ATOM 1641 C C . ARG A 1 210 ? 8.772 -19.387 3.422 1.00 59.59 210 ARG A C 1
ATOM 1643 O O . ARG A 1 210 ? 8.225 -18.544 2.687 1.00 59.59 210 ARG A O 1
#